Protein AF-A0A3N0AVN0-F1 (afdb_monomer_lite)

Foldseek 3Di:
DLPPDDPVVSVVVVVVVVVQLVVVVVVPDDSVVSVVVVPDPVVVVVVVVVPDPPPDPPVVVVVVDDPPVVVCCVVVVCVVVVVVVVVVVVVVVVVVVVLVVVVVVLVVQLVVLQVQQVVLQVVLVVCVVVVNNVSSVVSNVSSVVSNVVSVVSNVVSVVVVVVVVVVVVVVVCVVCVVVVVVVVVVVVVVVVVVVVVVD

pLDDT: mean 74.61, std 12.41, range [43.47, 94.25]

Radius of gyration: 42.69 Å; chains: 1; bounding box: 80×57×121 Å

Organism: NCBI:txid498718

Structure (mmCIF, N/CA/C/O backbone):
data_AF-A0A3N0AVN0-F1
#
_entry.id   AF-A0A3N0AVN0-F1
#
loop_
_atom_site.group_PDB
_atom_site.id
_atom_site.type_symbol
_atom_site.label_atom_id
_atom_site.label_alt_id
_atom_site.label_comp_id
_atom_site.label_asym_id
_atom_site.label_entity_id
_atom_site.label_seq_id
_atom_site.pdbx_PDB_ins_code
_atom_site.Cartn_x
_atom_site.Cartn_y
_atom_site.Cartn_z
_atom_site.occupancy
_atom_site.B_iso_or_equiv
_atom_site.auth_seq_id
_atom_site.auth_comp_id
_atom_site.auth_asym_id
_atom_site.auth_atom_id
_atom_site.pdbx_PDB_model_num
ATOM 1 N N . MET A 1 1 ? -39.684 -0.924 52.940 1.00 48.47 1 MET A N 1
ATOM 2 C CA . MET A 1 1 ? -38.531 -0.001 52.808 1.00 48.47 1 MET A CA 1
ATOM 3 C C . MET A 1 1 ? -37.379 -0.275 53.785 1.00 48.47 1 MET A C 1
ATOM 5 O O . MET A 1 1 ? -36.293 0.220 53.539 1.00 48.47 1 MET A O 1
ATOM 9 N N . LEU A 1 2 ? -37.529 -1.126 54.809 1.00 48.00 2 LEU A N 1
ATOM 10 C CA . LEU A 1 2 ? -36.445 -1.420 55.766 1.00 48.00 2 LEU A CA 1
ATOM 11 C C . LEU A 1 2 ? -35.328 -2.330 55.217 1.00 48.00 2 LEU A C 1
ATOM 13 O O . LEU A 1 2 ? -34.242 -2.363 55.779 1.00 48.00 2 LEU A O 1
ATOM 17 N N . ALA A 1 3 ? -35.564 -3.046 54.107 1.00 56.12 3 ALA A N 1
ATOM 18 C CA . ALA A 1 3 ? -34.631 -4.022 53.527 1.00 56.12 3 ALA A CA 1
ATOM 19 C C . ALA A 1 3 ? -33.276 -3.438 53.080 1.00 56.12 3 ALA A C 1
ATOM 21 O O . ALA A 1 3 ? -32.316 -4.193 52.964 1.00 56.12 3 ALA A O 1
ATOM 22 N N . CYS A 1 4 ? -33.201 -2.125 52.849 1.00 55.91 4 CYS A N 1
ATOM 23 C CA . CYS A 1 4 ? -32.006 -1.446 52.345 1.00 55.91 4 CYS A CA 1
ATOM 24 C C . CYS A 1 4 ? -31.070 -0.909 53.442 1.00 55.91 4 CYS A C 1
ATOM 26 O O . CYS A 1 4 ? -29.988 -0.441 53.099 1.00 55.91 4 CYS A O 1
ATOM 28 N N . LEU A 1 5 ? -31.455 -0.967 54.726 1.00 56.00 5 LEU A N 1
ATOM 29 C CA . LEU A 1 5 ? -30.580 -0.585 55.839 1.00 56.00 5 LEU A CA 1
ATOM 30 C C . LEU A 1 5 ? -29.792 -1.799 56.376 1.00 56.00 5 LEU A C 1
ATOM 32 O O . LEU A 1 5 ? -30.350 -2.910 56.405 1.00 56.00 5 LEU A O 1
ATOM 36 N N . PRO A 1 6 ? -28.531 -1.594 56.826 1.00 70.50 6 PRO A N 1
ATOM 37 C CA . PRO A 1 6 ? -27.751 -2.590 57.561 1.00 70.50 6 PRO A CA 1
ATOM 38 C C . PRO A 1 6 ? -28.564 -3.207 58.704 1.00 70.50 6 PRO A C 1
ATOM 40 O O . PRO A 1 6 ? -29.423 -2.546 59.290 1.00 70.50 6 PRO A O 1
ATOM 43 N N . LYS A 1 7 ? -28.320 -4.489 58.999 1.00 68.12 7 LYS A N 1
ATOM 44 C CA . LYS A 1 7 ? -29.133 -5.260 59.956 1.00 68.12 7 LYS A CA 1
ATOM 45 C C . LYS A 1 7 ? -29.177 -4.610 61.344 1.00 68.12 7 LYS A C 1
ATOM 47 O O . LYS A 1 7 ? -30.246 -4.591 61.944 1.00 68.12 7 LYS A O 1
ATOM 52 N N . ASP A 1 8 ? -28.067 -4.016 61.772 1.00 69.94 8 ASP A N 1
ATOM 53 C CA . ASP A 1 8 ? -27.919 -3.418 63.102 1.00 69.94 8 ASP A CA 1
ATOM 54 C C . ASP A 1 8 ? -28.805 -2.174 63.275 1.00 69.94 8 ASP A C 1
ATOM 56 O O . ASP A 1 8 ? -29.601 -2.103 64.206 1.00 69.94 8 ASP A O 1
ATOM 60 N N . ALA A 1 9 ? -28.794 -1.257 62.301 1.00 67.50 9 ALA A N 1
ATOM 61 C CA . ALA A 1 9 ? -29.621 -0.044 62.330 1.00 67.50 9 ALA A CA 1
ATOM 62 C C . ALA A 1 9 ? -31.134 -0.341 62.283 1.00 67.50 9 ALA A C 1
ATOM 64 O O . ALA A 1 9 ? -31.958 0.438 62.763 1.00 67.50 9 ALA A O 1
ATOM 65 N N . ARG A 1 10 ? -31.522 -1.481 61.695 1.00 71.25 10 ARG A N 1
ATOM 66 C CA . ARG A 1 10 ? -32.923 -1.916 61.658 1.00 71.25 10 ARG A CA 1
ATOM 67 C C . ARG A 1 10 ? -33.399 -2.421 63.012 1.00 71.25 10 ARG A C 1
ATOM 69 O O . ARG A 1 10 ? -34.539 -2.149 63.365 1.00 71.25 10 ARG A O 1
ATOM 76 N N . ALA A 1 11 ? -32.556 -3.169 63.720 1.00 73.19 11 ALA A N 1
ATOM 77 C CA . ALA A 1 11 ? -32.891 -3.676 65.043 1.00 73.19 11 ALA A CA 1
ATOM 78 C C . ALA A 1 11 ? -33.109 -2.511 66.014 1.00 73.19 11 ALA A C 1
ATOM 80 O O . ALA A 1 11 ? -34.144 -2.459 66.660 1.00 73.19 11 ALA A O 1
ATOM 81 N N . GLU A 1 12 ? -32.209 -1.526 66.005 1.00 76.44 12 GLU A N 1
ATOM 82 C CA . GLU A 1 12 ? -32.321 -0.321 66.835 1.00 76.44 12 GLU A CA 1
ATOM 83 C C . GLU A 1 12 ? -33.603 0.476 66.546 1.00 76.44 12 GLU A C 1
ATOM 85 O O . GLU A 1 12 ? -34.335 0.832 67.464 1.00 76.44 12 GLU A O 1
ATOM 90 N N . SER A 1 13 ? -33.932 0.680 65.264 1.00 72.94 13 SER A N 1
ATOM 91 C CA . SER A 1 13 ? -35.163 1.387 64.880 1.00 72.94 13 SER A CA 1
ATOM 92 C C . SER A 1 13 ? -36.422 0.649 65.343 1.00 72.94 13 SER A C 1
ATOM 94 O O . SER A 1 13 ? -37.373 1.278 65.788 1.00 72.94 13 SER A O 1
ATOM 96 N N . LEU A 1 14 ? -36.446 -0.685 65.232 1.00 77.50 14 LEU A N 1
ATOM 97 C CA . LEU A 1 14 ? -37.584 -1.492 65.678 1.00 77.50 14 LEU A CA 1
ATOM 98 C C . LEU A 1 14 ? -37.746 -1.448 67.198 1.00 77.50 14 LEU A C 1
ATOM 100 O O . LEU A 1 14 ? -38.874 -1.329 67.664 1.00 77.50 14 LEU A O 1
ATOM 104 N N . THR A 1 15 ? -36.644 -1.498 67.949 1.00 80.12 15 THR A N 1
ATOM 105 C CA . THR A 1 15 ? -36.670 -1.374 69.411 1.00 80.12 15 THR A CA 1
ATOM 106 C C . THR A 1 15 ? -37.217 -0.015 69.842 1.00 80.12 15 THR A C 1
ATOM 108 O O . THR A 1 15 ? -38.088 0.034 70.699 1.00 80.12 15 THR A O 1
ATOM 111 N N . PHE A 1 16 ? -36.786 1.071 69.194 1.00 79.88 16 PHE A N 1
ATOM 112 C CA . PHE A 1 16 ? -37.272 2.420 69.499 1.00 79.88 16 PHE A CA 1
ATOM 113 C C . PHE A 1 16 ? -38.786 2.574 69.274 1.00 79.88 16 PHE A C 1
ATOM 115 O O . PHE A 1 16 ? -39.487 3.146 70.103 1.00 79.88 16 PHE A O 1
ATOM 122 N N . TYR A 1 17 ? -39.317 2.037 68.169 1.00 77.31 17 TYR A N 1
ATOM 123 C CA . TYR A 1 17 ? -40.764 2.069 67.929 1.00 77.31 17 TYR A CA 1
ATOM 124 C C . TYR A 1 17 ? -41.544 1.155 68.878 1.00 77.31 17 TYR A C 1
ATOM 126 O O . TYR A 1 17 ? -42.673 1.492 69.213 1.00 77.31 17 TYR A O 1
ATOM 134 N N . ALA A 1 18 ? -40.965 0.032 69.310 1.00 79.88 18 ALA A N 1
ATOM 135 C CA . ALA A 1 18 ? -41.587 -0.842 70.302 1.00 79.88 18 ALA A CA 1
ATOM 136 C C . ALA A 1 18 ? -41.697 -0.146 71.668 1.00 79.88 18 ALA A C 1
ATOM 138 O O . ALA A 1 18 ? -42.781 -0.118 72.233 1.00 79.88 18 ALA A O 1
ATOM 139 N N . GLU A 1 19 ? -40.629 0.510 72.129 1.00 79.00 19 GLU A N 1
ATOM 140 C CA . GLU A 1 19 ? -40.623 1.283 73.382 1.00 79.00 19 GLU A CA 1
ATOM 141 C C . GLU A 1 19 ? -41.657 2.422 73.343 1.00 79.00 19 GLU A C 1
ATOM 143 O O . GLU A 1 19 ? -42.451 2.581 74.259 1.00 79.00 19 GLU A O 1
ATOM 148 N N . MET A 1 20 ? -41.769 3.132 72.213 1.00 80.31 20 MET A N 1
ATOM 149 C CA . MET A 1 20 ? -42.798 4.165 72.027 1.00 80.31 20 MET A CA 1
ATOM 150 C C . MET A 1 20 ? -44.246 3.642 72.017 1.00 80.31 20 MET A C 1
ATOM 152 O O . MET A 1 20 ? -45.172 4.418 72.284 1.00 80.31 20 MET A O 1
ATOM 156 N N . ILE A 1 21 ? -44.467 2.394 71.597 1.00 77.06 21 ILE A N 1
ATOM 157 C CA . ILE A 1 21 ? -45.785 1.745 71.649 1.00 77.06 21 ILE A CA 1
ATOM 158 C C . ILE A 1 21 ? -46.073 1.329 73.090 1.00 77.06 21 ILE A C 1
ATOM 160 O O . ILE A 1 21 ? -47.158 1.622 73.587 1.00 77.06 21 ILE A O 1
ATOM 164 N N . ASP A 1 22 ? -45.091 0.730 73.761 1.00 78.75 22 ASP A N 1
ATOM 165 C CA . ASP A 1 22 ? -45.195 0.298 75.153 1.00 78.75 22 ASP A CA 1
ATOM 166 C C . ASP A 1 22 ? -45.482 1.482 76.092 1.00 78.75 22 ASP A C 1
ATOM 168 O O . ASP A 1 22 ? -46.409 1.389 76.894 1.00 78.75 22 ASP A O 1
ATOM 172 N N . ASP A 1 23 ? -44.815 2.629 75.912 1.00 80.25 23 ASP A N 1
ATOM 173 C CA . ASP A 1 23 ? -45.085 3.861 76.674 1.00 80.25 23 ASP A CA 1
ATOM 174 C C . ASP A 1 23 ? -46.559 4.304 76.554 1.00 80.25 23 ASP A C 1
ATOM 176 O O . ASP A 1 23 ? -47.193 4.724 77.521 1.00 80.25 23 ASP A O 1
ATOM 180 N N . ARG A 1 24 ? -47.148 4.183 75.355 1.00 71.38 24 ARG A N 1
ATOM 181 C CA . ARG A 1 24 ? -48.553 4.561 75.105 1.00 71.38 24 ARG A CA 1
ATOM 182 C C . ARG A 1 24 ? -49.544 3.553 75.677 1.00 71.38 24 ARG A C 1
ATOM 184 O O . ARG A 1 24 ? -50.651 3.935 76.061 1.00 71.38 24 ARG A O 1
ATOM 191 N N . ILE A 1 25 ? -49.163 2.279 75.718 1.00 75.25 25 ILE A N 1
ATOM 192 C CA . ILE A 1 25 ? -49.943 1.231 76.379 1.00 75.25 25 ILE A CA 1
ATOM 193 C C . ILE A 1 25 ? -49.915 1.442 77.898 1.00 75.25 25 ILE A C 1
ATOM 195 O O . ILE A 1 25 ? -50.948 1.290 78.555 1.00 75.25 25 ILE A O 1
ATOM 199 N N . GLU A 1 26 ? -48.772 1.851 78.453 1.00 77.12 26 GLU A N 1
ATOM 200 C CA . GLU A 1 26 ? -48.616 2.169 79.878 1.00 77.12 26 GLU A CA 1
ATOM 201 C C . GLU A 1 26 ? -49.443 3.403 80.294 1.00 77.12 26 GLU A C 1
ATOM 203 O O . GLU A 1 26 ? -50.043 3.406 81.371 1.00 77.12 26 GLU A O 1
ATOM 208 N N . ASP A 1 27 ? -49.611 4.376 79.392 1.00 72.44 27 ASP A N 1
ATOM 209 C CA . ASP A 1 27 ? -50.530 5.519 79.539 1.00 72.44 27 ASP A CA 1
ATOM 210 C C . ASP A 1 27 ? -52.032 5.149 79.414 1.00 72.44 27 ASP A C 1
ATOM 212 O O . ASP A 1 27 ? -52.911 6.009 79.547 1.00 72.44 27 ASP A O 1
ATOM 216 N N . GLY A 1 28 ? -52.356 3.867 79.201 1.00 65.94 28 GLY A N 1
ATOM 217 C CA . GLY A 1 28 ? -53.720 3.329 79.229 1.00 65.94 28 GLY A CA 1
ATOM 218 C C . GLY A 1 28 ? -54.421 3.222 77.871 1.00 65.94 28 GLY A C 1
ATOM 219 O O . GLY A 1 28 ? -55.635 2.998 77.847 1.00 65.94 28 GLY A O 1
ATOM 220 N N . MET A 1 29 ? -53.700 3.369 76.753 1.00 66.31 29 MET A N 1
ATOM 221 C CA . MET A 1 29 ? -54.240 3.107 75.410 1.00 66.31 29 MET A CA 1
ATOM 222 C C . MET A 1 29 ? -54.144 1.620 75.060 1.00 66.31 29 MET A C 1
ATOM 224 O O . MET A 1 29 ? -53.222 0.919 75.472 1.00 66.31 29 MET A O 1
ATOM 228 N N . THR A 1 30 ? -55.093 1.111 74.277 1.00 70.06 30 THR A N 1
ATOM 229 C CA . THR A 1 30 ? -54.980 -0.257 73.755 1.00 70.06 30 THR A CA 1
ATOM 230 C C . THR A 1 30 ? -53.924 -0.316 72.646 1.00 70.06 30 THR A C 1
ATOM 232 O O . THR A 1 30 ? -53.717 0.663 71.933 1.00 70.06 30 THR A O 1
ATOM 235 N N . GLU A 1 31 ? -53.239 -1.454 72.483 1.00 65.94 31 GLU A N 1
ATOM 236 C CA . GLU A 1 31 ? -52.172 -1.627 71.475 1.00 65.94 31 GLU A CA 1
ATOM 237 C C . GLU A 1 31 ? -52.639 -1.229 70.062 1.00 65.94 31 GLU A C 1
ATOM 239 O O . GLU A 1 31 ? -51.907 -0.586 69.314 1.00 65.94 31 GLU A O 1
ATOM 244 N N . GLU A 1 32 ? -53.891 -1.543 69.719 1.00 65.81 32 GLU A N 1
ATOM 245 C CA . GLU A 1 32 ? -54.485 -1.222 68.419 1.00 65.81 32 GLU A CA 1
ATOM 246 C C . GLU A 1 32 ? -54.664 0.296 68.217 1.00 65.81 32 GLU A C 1
ATOM 248 O O . GLU A 1 32 ? -54.352 0.818 67.146 1.00 65.81 32 GLU A O 1
ATOM 253 N N . GLU A 1 33 ? -55.059 1.030 69.261 1.00 63.19 33 GLU A N 1
ATOM 254 C CA . GLU A 1 33 ? -55.159 2.497 69.238 1.00 63.19 33 GLU A CA 1
ATOM 255 C C . GLU A 1 33 ? -53.780 3.173 69.257 1.00 63.19 33 GLU A C 1
ATOM 257 O O . GLU A 1 33 ? -53.583 4.190 68.590 1.00 63.19 33 GLU A O 1
ATOM 262 N N . ALA A 1 34 ? -52.801 2.604 69.969 1.00 65.19 34 ALA A N 1
ATOM 263 C CA . ALA A 1 34 ? -51.430 3.114 70.005 1.00 65.19 34 ALA A CA 1
ATOM 264 C C . ALA A 1 34 ? -50.735 2.989 68.637 1.00 65.19 34 ALA A C 1
ATOM 266 O O . ALA A 1 34 ? -50.023 3.905 68.210 1.00 65.19 34 ALA A O 1
ATOM 267 N N . VAL A 1 35 ? -50.977 1.886 67.920 1.00 66.94 35 VAL A N 1
ATOM 268 C CA . VAL A 1 35 ? -50.471 1.663 66.558 1.00 66.94 35 VAL A CA 1
ATOM 269 C C . VAL A 1 35 ? -51.162 2.581 65.544 1.00 66.94 35 VAL A C 1
ATOM 271 O O . VAL A 1 35 ? -50.489 3.106 64.653 1.00 66.94 35 VAL A O 1
ATOM 274 N N . ASP A 1 36 ? -52.466 2.835 65.688 1.00 68.56 36 ASP A N 1
ATOM 275 C CA . ASP A 1 36 ? -53.195 3.769 64.815 1.00 68.56 36 ASP A CA 1
ATOM 276 C C . ASP A 1 36 ? -52.768 5.232 65.053 1.00 68.56 36 ASP A C 1
ATOM 278 O O . ASP A 1 36 ? -52.557 5.993 64.104 1.00 68.56 36 ASP A O 1
ATOM 282 N N . ALA A 1 37 ? -52.508 5.605 66.313 1.00 62.66 37 ALA A N 1
ATOM 283 C CA . ALA A 1 37 ? -52.024 6.933 66.699 1.00 62.66 37 ALA A CA 1
ATOM 284 C C . ALA A 1 37 ? -50.608 7.252 66.184 1.00 62.66 37 ALA A C 1
ATOM 286 O O . ALA A 1 37 ? -50.278 8.422 65.972 1.00 62.66 37 ALA A O 1
ATOM 287 N N . LEU A 1 38 ? -49.767 6.236 65.951 1.00 61.62 38 LEU A N 1
ATOM 288 C CA . LEU A 1 38 ? -48.457 6.400 65.303 1.00 61.62 38 LEU A CA 1
ATOM 289 C C . LEU A 1 38 ? -48.573 6.695 63.798 1.00 61.62 38 LEU A C 1
ATOM 291 O O . LEU A 1 38 ? -47.604 7.153 63.183 1.00 61.62 38 LEU A O 1
ATOM 295 N N . GLY A 1 39 ? -49.763 6.501 63.221 1.00 59.72 39 GLY A N 1
ATOM 296 C CA . GLY A 1 39 ? -50.067 6.755 61.822 1.00 59.72 39 GLY A CA 1
ATOM 297 C C . GLY A 1 39 ? -49.414 5.745 60.878 1.00 59.72 39 GLY A C 1
ATOM 298 O O . GLY A 1 39 ? -48.420 5.083 61.181 1.00 59.72 39 GLY A O 1
ATOM 299 N N . SER A 1 40 ? -49.958 5.622 59.663 1.00 58.97 40 SER A N 1
ATOM 300 C CA . SER A 1 40 ? -49.316 4.763 58.668 1.00 58.97 40 SER A CA 1
ATOM 301 C C . SER A 1 40 ? -47.919 5.312 58.321 1.00 58.97 40 SER A C 1
ATOM 303 O O . SER A 1 40 ? -47.752 6.524 58.142 1.00 58.97 40 SER A O 1
ATOM 305 N N . PRO A 1 41 ? -46.905 4.451 58.123 1.00 55.03 41 PRO A N 1
ATOM 306 C CA . PRO A 1 41 ? -45.563 4.892 57.737 1.00 55.03 41 PRO A CA 1
ATOM 307 C C . PRO A 1 41 ? -45.551 5.640 56.392 1.00 55.03 41 PRO A C 1
ATOM 309 O O . PRO A 1 41 ? -44.597 6.354 56.088 1.00 55.03 41 PRO A O 1
ATOM 312 N N . GLY A 1 42 ? -46.613 5.493 55.586 1.00 54.41 42 GLY A N 1
ATOM 313 C CA . GLY A 1 42 ? -46.849 6.297 54.389 1.00 54.41 42 GLY A CA 1
ATOM 314 C C . GLY A 1 42 ? -47.177 7.758 54.709 1.00 54.41 42 GLY A C 1
ATOM 315 O O . GLY A 1 42 ? -46.596 8.643 54.090 1.00 54.41 42 GLY A O 1
ATOM 316 N N . MET A 1 43 ? -48.015 8.004 55.718 1.00 54.94 43 MET A N 1
ATOM 317 C CA . MET A 1 43 ? -48.397 9.351 56.163 1.00 54.94 43 MET A CA 1
ATOM 318 C C . MET A 1 43 ? -47.254 10.064 56.893 1.00 54.94 43 MET A C 1
ATOM 320 O O . MET A 1 43 ? -47.044 11.251 56.674 1.00 54.94 43 MET A O 1
ATOM 324 N N . ALA A 1 44 ? -46.459 9.348 57.696 1.00 55.78 44 ALA A N 1
ATOM 325 C CA . ALA A 1 44 ? -45.266 9.917 58.334 1.00 55.78 44 ALA A CA 1
ATOM 326 C C . ALA A 1 44 ? -44.195 10.307 57.298 1.00 55.78 44 ALA A C 1
ATOM 328 O O . ALA A 1 44 ? -43.578 11.367 57.394 1.00 55.78 44 ALA A O 1
ATOM 329 N N . ALA A 1 45 ? -44.004 9.482 56.263 1.00 56.75 45 ALA A N 1
ATOM 330 C CA . ALA A 1 45 ? -43.109 9.812 55.159 1.00 56.75 45 ALA A CA 1
ATOM 331 C C . ALA A 1 45 ? -43.614 11.016 54.345 1.00 56.75 45 ALA A C 1
ATOM 333 O O . ALA A 1 45 ? -42.801 11.823 53.901 1.00 56.75 45 ALA A O 1
ATOM 334 N N . GLU A 1 46 ? -44.929 11.143 54.159 1.00 57.22 46 GLU A N 1
ATOM 335 C CA . GLU A 1 46 ? -45.559 12.263 53.454 1.00 57.22 46 GLU A CA 1
ATOM 336 C C . GLU A 1 46 ? -45.488 13.567 54.265 1.00 57.22 46 GLU A C 1
ATOM 338 O O . GLU A 1 46 ? -45.091 14.590 53.716 1.00 57.22 46 GLU A O 1
ATOM 343 N N . ALA A 1 47 ? -45.710 13.514 55.582 1.00 59.97 47 ALA A N 1
ATOM 344 C CA . ALA A 1 47 ? -45.560 14.655 56.487 1.00 59.97 47 ALA A CA 1
ATOM 345 C C . ALA A 1 47 ? -44.106 15.160 56.566 1.00 59.97 47 ALA A C 1
ATOM 347 O O . ALA A 1 47 ? -43.863 16.356 56.442 1.00 59.97 47 ALA A O 1
ATOM 348 N N . ILE A 1 48 ? -43.117 14.259 56.658 1.00 60.50 48 ILE A N 1
ATOM 349 C CA . ILE A 1 48 ? -41.684 14.620 56.614 1.00 60.50 48 ILE A CA 1
ATOM 350 C C . ILE A 1 48 ? -41.292 15.199 55.238 1.00 60.50 48 ILE A C 1
ATOM 352 O O . ILE A 1 48 ? -40.392 16.035 55.137 1.00 60.50 48 ILE A O 1
ATOM 356 N N . LEU A 1 49 ? -41.954 14.764 54.160 1.00 55.75 49 LEU A N 1
ATOM 357 C CA . LEU A 1 49 ? -41.753 15.291 52.803 1.00 55.75 49 LEU A CA 1
ATOM 358 C C . LEU A 1 49 ? -42.421 16.655 52.563 1.00 55.75 49 LEU A C 1
ATOM 360 O O . LEU A 1 49 ? -42.011 17.362 51.629 1.00 55.75 49 LEU A O 1
ATOM 364 N N . ASP A 1 50 ? -43.429 17.005 53.357 1.00 58.72 50 ASP A N 1
ATOM 365 C CA . ASP A 1 50 ? -44.124 18.292 53.308 1.00 58.72 50 ASP A CA 1
ATOM 366 C C . ASP A 1 50 ? -43.518 19.334 54.262 1.00 58.72 50 ASP A C 1
ATOM 368 O O . ASP A 1 50 ? -43.504 20.513 53.912 1.00 58.72 50 ASP A O 1
ATOM 372 N N . ASP A 1 51 ? -42.896 18.914 55.370 1.00 59.91 51 ASP A N 1
ATOM 373 C CA . ASP A 1 51 ? -42.147 19.796 56.287 1.00 59.91 51 ASP A CA 1
ATOM 374 C C . ASP A 1 51 ? -40.750 20.199 55.770 1.00 59.91 51 ASP A C 1
ATOM 376 O O . ASP A 1 51 ? -40.072 21.054 56.348 1.00 59.91 51 ASP A O 1
ATOM 380 N N . LEU A 1 52 ? -40.290 19.614 54.658 1.00 50.66 52 LEU A N 1
ATOM 381 C CA . LEU A 1 52 ? -39.000 19.958 54.064 1.00 50.66 52 LEU A CA 1
ATOM 382 C C . LEU A 1 52 ? -39.142 21.222 53.189 1.00 50.66 52 LEU A C 1
ATOM 384 O O . LEU A 1 52 ? -39.923 21.207 52.230 1.00 50.66 52 LEU A O 1
ATOM 388 N N . PRO A 1 53 ? -38.382 22.310 53.454 1.00 47.03 53 PRO A N 1
ATOM 389 C CA . PRO A 1 53 ? -38.507 23.560 52.706 1.00 47.03 53 PRO A CA 1
ATOM 390 C C . PRO A 1 53 ? -38.337 23.299 51.207 1.00 47.03 53 PRO A C 1
ATOM 392 O O . PRO A 1 53 ? -37.556 22.437 50.813 1.00 47.03 53 PRO A O 1
ATOM 395 N N . ALA A 1 54 ? -39.081 24.042 50.378 1.00 52.50 54 ALA A N 1
ATOM 396 C CA . ALA A 1 54 ? -39.361 23.818 48.950 1.00 52.50 54 ALA A CA 1
ATOM 397 C C . ALA A 1 54 ? -38.152 23.809 47.972 1.00 52.50 54 ALA A C 1
ATOM 399 O O . ALA A 1 54 ? -38.283 24.131 46.790 1.00 52.50 54 ALA A O 1
ATOM 400 N N . VAL A 1 55 ? -36.968 23.403 48.419 1.00 46.66 55 VAL A N 1
ATOM 401 C CA . VAL A 1 55 ? -35.715 23.348 47.678 1.00 46.66 55 VAL A CA 1
ATOM 402 C C . VAL A 1 55 ? -35.056 21.984 47.945 1.00 46.66 55 VAL A C 1
ATOM 404 O O . VAL A 1 55 ? -34.651 21.737 49.073 1.00 46.66 55 VAL A O 1
ATOM 407 N N . PRO A 1 56 ? -34.861 21.080 46.962 1.00 50.75 56 PRO A N 1
ATOM 408 C CA . PRO A 1 56 ? -35.309 21.084 45.579 1.00 50.75 56 PRO A CA 1
ATOM 409 C C . PRO A 1 56 ? -35.967 19.736 45.205 1.00 50.75 56 PRO A C 1
ATOM 411 O O . PRO A 1 56 ? -35.297 18.773 44.808 1.00 50.75 56 PRO A O 1
ATOM 414 N N . ARG A 1 57 ? -37.309 19.698 45.170 1.00 46.75 57 ARG A N 1
ATOM 415 C CA . ARG A 1 57 ? -38.081 18.622 44.502 1.00 46.75 57 ARG A CA 1
ATOM 416 C C . ARG A 1 57 ? -37.648 18.425 43.028 1.00 46.75 57 ARG A C 1
ATOM 418 O O . ARG A 1 57 ? -37.870 17.362 42.453 1.00 46.75 57 ARG A O 1
ATOM 425 N N . ALA A 1 58 ? -36.953 19.403 42.435 1.00 47.84 58 ALA A N 1
ATOM 426 C CA . ALA A 1 58 ? -36.341 19.333 41.108 1.00 47.84 58 ALA A CA 1
ATOM 427 C C . ALA A 1 58 ? -35.114 18.399 41.007 1.00 47.84 58 ALA A C 1
ATOM 429 O O . ALA A 1 58 ? -34.902 17.805 39.953 1.00 47.84 58 ALA A O 1
ATOM 430 N N . VAL A 1 59 ? -34.327 18.222 42.076 1.00 46.97 59 VAL A N 1
ATOM 431 C CA . VAL A 1 59 ? -33.066 17.443 42.034 1.00 46.97 59 VAL A CA 1
ATOM 432 C C . VAL A 1 59 ? -33.280 15.985 42.454 1.00 46.97 59 VAL A C 1
ATOM 434 O O . VAL A 1 59 ? -32.580 15.081 42.002 1.00 46.97 59 VAL A O 1
ATOM 437 N N . VAL A 1 60 ? -34.304 15.708 43.264 1.00 46.72 60 VAL A N 1
ATOM 438 C CA . VAL A 1 60 ? -34.645 14.326 43.647 1.00 46.72 60 VAL A CA 1
ATOM 439 C C . VAL A 1 60 ? -35.507 13.649 42.568 1.00 46.72 60 VAL A C 1
ATOM 441 O O . VAL A 1 60 ? -35.342 12.458 42.288 1.00 46.72 60 VAL A O 1
ATOM 444 N N . LYS A 1 61 ? -36.357 14.406 41.855 1.00 43.47 61 LYS A N 1
ATOM 445 C CA . LYS A 1 61 ? -37.174 13.878 40.742 1.00 43.47 61 LYS A CA 1
ATOM 446 C C . LYS A 1 61 ? -36.345 13.548 39.488 1.00 43.47 61 LYS A C 1
ATOM 448 O O . LYS A 1 61 ? -36.759 12.696 38.700 1.00 43.47 61 LYS A O 1
ATOM 453 N N . THR A 1 62 ? -35.151 14.126 39.339 1.00 47.47 62 THR A N 1
ATOM 454 C CA . THR A 1 62 ? -34.186 13.785 38.274 1.00 47.47 62 THR A CA 1
ATOM 455 C C . THR A 1 62 ? -33.345 12.545 38.573 1.00 47.47 62 THR A C 1
ATOM 457 O O . THR A 1 62 ? -32.827 11.947 37.638 1.00 47.47 62 THR A O 1
ATOM 460 N N . ARG A 1 63 ? -33.253 12.076 39.828 1.00 48.50 63 ARG A N 1
ATOM 461 C CA . ARG A 1 63 ? -32.598 10.786 40.133 1.00 48.50 63 ARG A CA 1
ATOM 462 C C . ARG A 1 63 ? -33.490 9.571 39.868 1.00 48.50 63 ARG A C 1
ATOM 464 O O . ARG A 1 63 ? -32.977 8.494 39.581 1.00 48.50 63 ARG A O 1
ATOM 471 N N . ARG A 1 64 ? -34.819 9.721 39.961 1.00 49.06 64 ARG A N 1
ATOM 472 C CA . ARG A 1 64 ? -35.783 8.608 39.799 1.00 49.06 64 ARG A CA 1
ATOM 473 C C . ARG A 1 64 ? -36.269 8.418 38.357 1.00 49.06 64 ARG A C 1
ATOM 475 O O . ARG A 1 64 ? -36.716 7.333 37.995 1.00 49.06 64 ARG A O 1
ATOM 482 N N . LYS A 1 65 ? -36.144 9.447 37.518 1.00 50.81 65 LYS A N 1
ATOM 483 C CA . LYS A 1 65 ? -36.262 9.353 36.061 1.00 50.81 65 LYS A CA 1
ATOM 484 C C . LYS A 1 65 ? -34.812 9.362 35.567 1.00 50.81 65 LYS A C 1
ATOM 486 O O . LYS A 1 65 ? -34.173 10.393 35.543 1.00 50.81 65 LYS A O 1
ATOM 491 N N . SER A 1 66 ? -34.256 8.280 35.050 1.00 56.56 66 SER A N 1
ATOM 492 C CA . SER A 1 66 ? -34.836 7.758 33.833 1.00 56.56 66 SER A CA 1
ATOM 493 C C . SER A 1 66 ? -33.940 6.655 33.272 1.00 56.56 66 SER A C 1
ATOM 495 O O . SER A 1 66 ? -32.921 6.935 32.639 1.00 56.56 66 SER A O 1
ATOM 497 N N . ARG A 1 67 ? -34.359 5.390 33.423 1.00 59.09 67 ARG A N 1
ATOM 498 C CA . ARG A 1 67 ? -33.872 4.330 32.526 1.00 59.09 67 ARG A CA 1
ATOM 499 C C . ARG A 1 67 ? -33.998 4.803 31.080 1.00 59.09 67 ARG A C 1
ATOM 501 O O . ARG A 1 67 ? -33.055 4.641 30.335 1.00 59.09 67 ARG A O 1
ATOM 508 N N . ALA A 1 68 ? -35.087 5.480 30.714 1.00 69.62 68 ALA A N 1
ATOM 509 C CA . ALA A 1 68 ? -35.265 6.035 29.375 1.00 69.62 68 ALA A CA 1
ATOM 510 C C . ALA A 1 68 ? -34.217 7.098 28.982 1.00 69.62 68 ALA A C 1
ATOM 512 O O . ALA A 1 68 ? -33.908 7.179 27.812 1.00 69.62 68 ALA A O 1
ATOM 513 N N . LEU A 1 69 ? -33.640 7.867 29.912 1.00 70.00 69 LEU A N 1
ATOM 514 C CA . LEU A 1 69 ? -32.634 8.908 29.654 1.00 70.00 69 LEU A CA 1
ATOM 515 C C . LEU A 1 69 ? -31.252 8.276 29.574 1.00 70.00 69 LEU A C 1
ATOM 517 O O . LEU A 1 69 ? -30.443 8.677 28.757 1.00 70.00 69 LEU A O 1
ATOM 521 N N . MET A 1 70 ? -31.011 7.230 30.365 1.00 75.62 70 MET A N 1
ATOM 522 C CA . MET A 1 70 ? -29.846 6.366 30.205 1.00 75.62 70 MET A CA 1
ATOM 523 C C . MET A 1 70 ? -29.907 5.603 28.871 1.00 75.62 70 MET A C 1
ATOM 525 O O . MET A 1 70 ? -28.930 5.590 28.136 1.00 75.62 70 MET A O 1
ATOM 529 N N . TRP A 1 71 ? -31.065 5.043 28.504 1.00 79.19 71 TRP A N 1
ATOM 530 C CA . TRP A 1 71 ? -31.302 4.384 27.219 1.00 79.19 71 TRP A CA 1
ATOM 531 C C . TRP A 1 71 ? -31.238 5.371 26.055 1.00 79.19 71 TRP A C 1
ATOM 533 O O . TRP A 1 71 ? -30.614 5.042 25.058 1.00 79.19 71 TRP A O 1
ATOM 543 N N . THR A 1 72 ? -31.784 6.586 26.157 1.00 78.12 72 THR A N 1
ATOM 544 C CA . THR A 1 72 ? -31.607 7.594 25.102 1.00 78.12 72 THR A CA 1
ATOM 545 C C . THR A 1 72 ? -30.174 8.082 25.031 1.00 78.12 72 THR A C 1
ATOM 547 O O . THR A 1 72 ? -29.714 8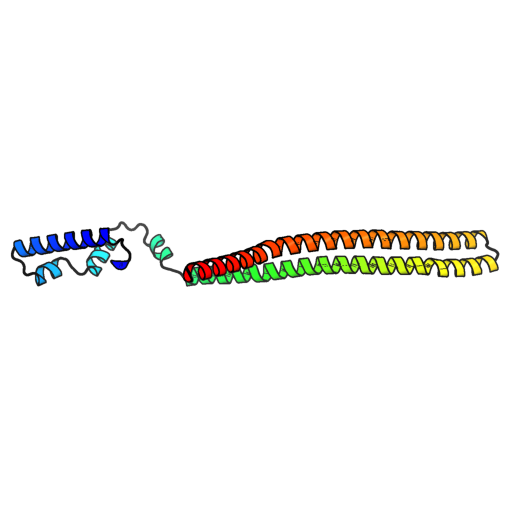.305 23.927 1.00 78.12 72 THR A O 1
ATOM 550 N N . LEU A 1 73 ? -29.431 8.197 26.133 1.00 78.06 73 LEU A N 1
ATOM 551 C CA . LEU A 1 73 ? -28.008 8.546 26.081 1.00 78.06 73 LEU A CA 1
ATOM 552 C C . LEU A 1 73 ? -27.171 7.417 25.461 1.00 78.06 73 LEU A C 1
ATOM 554 O O . LEU A 1 73 ? -26.231 7.691 24.724 1.00 78.06 73 LEU A O 1
ATOM 558 N N . ILE A 1 74 ? -27.538 6.154 25.698 1.00 79.94 74 ILE A N 1
ATOM 559 C CA . ILE A 1 74 ? -26.920 4.983 25.058 1.00 79.94 74 ILE A CA 1
ATOM 560 C C . ILE A 1 74 ? -27.290 4.912 23.576 1.00 79.94 74 ILE A C 1
ATOM 562 O O . ILE A 1 74 ? -26.420 4.652 22.755 1.00 79.94 74 ILE A O 1
ATOM 566 N N . ILE A 1 75 ? -28.551 5.155 23.215 1.00 80.38 75 ILE A N 1
ATOM 567 C CA . ILE A 1 75 ? -29.016 5.152 21.823 1.00 80.38 75 ILE A CA 1
ATOM 568 C C . ILE A 1 75 ? -28.408 6.334 21.078 1.00 80.38 75 ILE A C 1
ATOM 570 O O . ILE A 1 75 ? -27.854 6.137 20.012 1.00 80.38 75 ILE A O 1
ATOM 574 N N . LEU A 1 76 ? -28.447 7.540 21.639 1.00 77.44 76 LEU A N 1
ATOM 575 C CA . LEU A 1 76 ? -27.880 8.745 21.037 1.00 77.44 76 LEU A CA 1
ATOM 576 C C . LEU A 1 76 ? -26.352 8.667 20.981 1.00 77.44 76 LEU A C 1
ATOM 578 O O . LEU A 1 76 ? -25.756 9.028 19.973 1.00 77.44 76 LEU A O 1
ATOM 582 N N . GLY A 1 77 ? -25.727 8.112 22.020 1.00 77.19 77 GLY A N 1
ATOM 583 C CA . GLY A 1 77 ? -24.317 7.747 22.010 1.00 77.19 77 GLY A CA 1
ATOM 584 C C . GLY A 1 77 ? -24.027 6.765 20.880 1.00 77.19 77 GLY A C 1
ATOM 585 O O . GLY A 1 77 ? -23.193 7.049 20.035 1.00 77.19 77 GLY A O 1
ATOM 586 N N . SER A 1 78 ? -24.740 5.644 20.806 1.00 77.38 78 SER A N 1
ATOM 587 C CA . SER A 1 78 ? -24.565 4.615 19.772 1.00 77.38 78 SER A CA 1
ATOM 588 C C . SER A 1 78 ? -24.813 5.156 18.360 1.00 77.38 78 SER A C 1
ATOM 590 O O . SER A 1 78 ? -24.019 4.907 17.462 1.00 77.38 78 SER A O 1
ATOM 592 N N . VAL A 1 79 ? -25.839 5.987 18.169 1.00 83.81 79 VAL A N 1
ATOM 593 C CA . VAL A 1 79 ? -26.149 6.654 16.897 1.00 83.81 79 VAL A CA 1
ATOM 594 C C . VAL A 1 79 ? -25.032 7.603 16.468 1.00 83.81 79 VAL A C 1
ATOM 596 O O . VAL A 1 79 ? -24.879 7.817 15.275 1.00 83.81 79 VAL A O 1
ATOM 599 N N . VAL A 1 80 ? -24.227 8.139 17.390 1.00 86.94 80 VAL A N 1
ATOM 600 C CA . VAL A 1 80 ? -23.038 8.949 17.068 1.00 86.94 80 VAL A CA 1
ATOM 601 C C . VAL A 1 80 ? -21.782 8.082 16.912 1.00 86.94 80 VAL A C 1
ATOM 603 O O . VAL A 1 80 ? -20.990 8.300 15.998 1.00 86.94 80 VAL A O 1
ATOM 606 N N . TRP A 1 81 ? -21.599 7.063 17.753 1.00 86.44 81 TRP A N 1
ATOM 607 C CA . TRP A 1 81 ? -20.432 6.176 17.718 1.00 86.44 81 TRP A CA 1
ATOM 608 C C . TRP A 1 81 ? -20.426 5.260 16.495 1.00 86.44 81 TRP A C 1
ATOM 610 O O . TRP A 1 81 ? -19.368 5.039 15.917 1.00 86.44 81 TRP A O 1
ATOM 620 N N . VAL A 1 82 ? -21.581 4.749 16.067 1.00 87.50 82 VAL A N 1
ATOM 621 C CA . VAL A 1 82 ? -21.703 3.885 14.884 1.00 87.50 82 VAL A CA 1
ATOM 622 C C . VAL A 1 82 ? -21.225 4.591 13.606 1.00 87.50 82 VAL A C 1
ATOM 624 O O . VAL A 1 82 ? -20.311 4.066 12.972 1.00 87.50 82 VAL A O 1
ATOM 627 N N . PRO A 1 83 ? -21.733 5.777 13.215 1.00 90.62 83 PRO A N 1
ATOM 628 C CA . PRO A 1 83 ? -21.225 6.484 12.044 1.00 90.62 83 PRO A CA 1
ATOM 629 C C . PRO A 1 83 ? -19.783 6.955 12.236 1.00 90.62 83 PRO A C 1
ATOM 631 O O . PRO A 1 83 ? -19.041 6.978 11.260 1.00 90.62 83 PRO A O 1
ATOM 634 N N . LEU A 1 84 ? -19.346 7.266 13.463 1.00 89.38 84 LEU A N 1
ATOM 635 C CA . LEU A 1 84 ? -17.946 7.604 13.733 1.00 89.38 84 LEU A CA 1
ATOM 636 C C . LEU A 1 84 ? -17.013 6.412 13.470 1.00 89.38 84 LEU A C 1
ATOM 638 O O . LEU A 1 84 ? -15.978 6.570 12.824 1.00 89.38 84 LEU A O 1
ATOM 642 N N . LEU A 1 85 ? -17.392 5.211 13.915 1.00 90.38 85 LEU A N 1
ATOM 643 C CA . LEU A 1 85 ? -16.659 3.975 13.640 1.00 90.38 85 LEU A CA 1
ATOM 644 C C . LEU A 1 85 ? -16.685 3.624 12.151 1.00 90.38 85 LEU A C 1
ATOM 646 O O . LEU A 1 85 ? -15.661 3.220 11.606 1.00 90.38 85 LEU A O 1
ATOM 650 N N . ILE A 1 86 ? -17.822 3.817 11.479 1.00 90.69 86 ILE A N 1
ATOM 651 C CA . ILE A 1 86 ? -17.943 3.617 10.030 1.00 90.69 86 ILE A CA 1
ATOM 652 C C . ILE A 1 86 ? -17.039 4.600 9.275 1.00 90.69 86 ILE A C 1
ATOM 654 O O . ILE A 1 86 ? -16.290 4.188 8.393 1.00 90.69 86 ILE A O 1
ATOM 658 N N . ALA A 1 87 ? -17.049 5.883 9.641 1.00 93.00 87 ALA A N 1
ATOM 659 C CA . ALA A 1 87 ? -16.175 6.892 9.051 1.00 93.00 87 ALA A CA 1
ATOM 660 C C . ALA A 1 87 ? -14.698 6.545 9.276 1.00 93.00 87 ALA A C 1
ATOM 662 O O . ALA A 1 87 ? -13.907 6.576 8.335 1.00 93.00 87 ALA A O 1
ATOM 663 N N . PHE A 1 88 ? -14.331 6.131 10.492 1.00 88.62 88 PHE A N 1
ATOM 664 C CA . PHE A 1 88 ? -12.983 5.658 10.797 1.00 88.62 88 PHE A CA 1
ATOM 665 C C . PHE A 1 88 ? -12.591 4.439 9.947 1.00 88.62 88 PHE A C 1
ATOM 667 O O . PHE A 1 88 ? -11.483 4.392 9.412 1.00 88.62 88 PHE A O 1
ATOM 674 N N . ALA A 1 89 ? -13.504 3.484 9.755 1.00 89.94 89 ALA A N 1
ATOM 675 C CA . ALA A 1 89 ? -13.282 2.327 8.895 1.00 89.94 89 ALA A CA 1
ATOM 676 C C . ALA A 1 89 ? -13.078 2.733 7.426 1.00 89.94 89 ALA A C 1
ATOM 678 O O . ALA A 1 89 ? -12.163 2.221 6.782 1.00 89.94 89 ALA A O 1
ATOM 679 N N . PHE A 1 90 ? -13.856 3.686 6.905 1.00 94.25 90 PHE A N 1
ATOM 680 C CA . PHE A 1 90 ? -13.658 4.219 5.554 1.00 94.25 90 PHE A CA 1
ATOM 681 C C . PHE A 1 90 ? -12.329 4.953 5.400 1.00 94.25 90 PHE A C 1
ATOM 683 O O . PHE A 1 90 ? -11.663 4.788 4.381 1.00 94.25 90 PHE A O 1
ATOM 690 N N . VAL A 1 91 ? -11.906 5.724 6.404 1.00 91.06 91 VAL A N 1
ATOM 691 C CA . VAL A 1 91 ? -10.587 6.372 6.398 1.00 91.06 91 VAL A CA 1
ATOM 692 C C . VAL A 1 91 ? -9.480 5.319 6.375 1.00 91.06 91 VAL A C 1
ATOM 694 O O . VAL A 1 91 ? -8.581 5.398 5.538 1.00 91.06 91 VAL A O 1
ATOM 697 N N . ALA A 1 92 ? -9.564 4.296 7.228 1.00 83.69 92 ALA A N 1
ATOM 698 C CA . ALA A 1 92 ? -8.602 3.197 7.236 1.00 83.69 92 ALA A CA 1
ATOM 699 C C . ALA A 1 92 ? -8.575 2.445 5.892 1.00 83.69 92 ALA A C 1
ATOM 701 O O . ALA A 1 92 ? -7.497 2.159 5.368 1.00 83.69 92 ALA A O 1
ATOM 702 N N . LEU A 1 93 ? -9.746 2.180 5.302 1.00 87.69 93 LEU A N 1
ATOM 703 C CA . LEU A 1 93 ? -9.873 1.548 3.989 1.00 87.69 93 LEU A CA 1
ATOM 704 C C . LEU A 1 93 ? -9.289 2.425 2.876 1.00 87.69 93 LEU A C 1
ATOM 706 O O . LEU A 1 93 ? -8.600 1.908 2.003 1.00 87.69 93 LEU A O 1
ATOM 710 N N . SER A 1 94 ? -9.519 3.737 2.918 1.00 88.62 94 SER A N 1
ATOM 711 C CA . SER A 1 94 ? -8.968 4.700 1.961 1.00 88.62 94 SER A CA 1
ATOM 712 C C . SER A 1 94 ? -7.442 4.734 2.024 1.00 88.62 94 SER A C 1
ATOM 714 O O . SER A 1 94 ? -6.778 4.602 0.999 1.00 88.62 94 SER A O 1
ATOM 716 N N . VAL A 1 95 ? -6.864 4.798 3.227 1.00 81.44 95 VAL A N 1
ATOM 717 C CA . VAL A 1 95 ? -5.406 4.722 3.412 1.00 81.44 95 VAL A CA 1
ATOM 718 C C . VAL A 1 95 ? -4.858 3.400 2.875 1.00 81.44 95 VAL A C 1
ATOM 720 O O . VAL A 1 95 ? -3.856 3.393 2.160 1.00 81.44 95 VAL A O 1
ATOM 723 N N . TYR A 1 96 ? -5.526 2.283 3.167 1.00 79.56 96 TYR A N 1
ATOM 724 C CA . TYR A 1 96 ? -5.142 0.973 2.645 1.00 79.56 96 TYR A CA 1
ATOM 725 C C . TYR A 1 96 ? -5.200 0.923 1.112 1.00 79.56 96 TYR A C 1
ATOM 727 O O . TYR A 1 96 ? -4.241 0.482 0.477 1.00 79.56 96 TYR A O 1
ATOM 735 N N . ALA A 1 97 ? -6.279 1.426 0.510 1.00 84.31 97 ALA A N 1
ATOM 736 C CA . ALA A 1 97 ? -6.428 1.521 -0.936 1.00 84.31 97 ALA A CA 1
ATOM 737 C C . ALA A 1 97 ? -5.334 2.404 -1.557 1.00 84.31 97 ALA A C 1
ATOM 739 O O . ALA A 1 97 ? -4.698 1.980 -2.517 1.00 84.31 97 ALA A O 1
ATOM 740 N N . CYS A 1 98 ? -5.039 3.571 -0.977 1.00 80.62 98 CYS A N 1
ATOM 741 C CA . CYS A 1 98 ? -3.940 4.440 -1.406 1.00 80.62 98 CYS A CA 1
ATOM 742 C C . CYS A 1 98 ? -2.590 3.716 -1.385 1.00 80.62 98 CYS A C 1
ATOM 744 O O . CYS A 1 98 ? -1.831 3.826 -2.344 1.00 80.62 98 CYS A O 1
ATOM 746 N N . ILE A 1 99 ? -2.293 2.934 -0.341 1.00 78.19 99 ILE A N 1
ATOM 747 C CA . ILE A 1 99 ? -1.058 2.135 -0.276 1.00 78.19 99 ILE A CA 1
ATOM 748 C C . ILE A 1 99 ? -0.994 1.146 -1.446 1.00 78.19 99 ILE A C 1
ATOM 750 O O . ILE A 1 99 ? 0.033 1.062 -2.118 1.00 78.19 99 ILE A O 1
ATOM 754 N N . TRP A 1 100 ? -2.081 0.426 -1.727 1.00 81.88 100 TRP A N 1
ATOM 755 C CA . TRP A 1 100 ? -2.121 -0.518 -2.848 1.00 81.88 100 TRP A CA 1
ATOM 756 C C . TRP A 1 100 ? -2.041 0.157 -4.211 1.00 81.88 100 TRP A C 1
ATOM 758 O O . TRP A 1 100 ? -1.346 -0.350 -5.088 1.00 81.88 100 TRP A O 1
ATOM 768 N N . ILE A 1 101 ? -2.693 1.306 -4.385 1.00 85.06 101 ILE A N 1
ATOM 769 C CA . ILE A 1 101 ? -2.607 2.097 -5.615 1.00 85.06 101 ILE A CA 1
ATOM 770 C C . ILE A 1 101 ? -1.173 2.578 -5.825 1.00 85.06 101 ILE A C 1
ATOM 772 O O . ILE A 1 101 ? -0.661 2.457 -6.929 1.00 85.06 101 ILE A O 1
ATOM 776 N N . LEU A 1 102 ? -0.484 3.053 -4.785 1.00 78.00 102 LEU A N 1
ATOM 777 C CA . LEU A 1 102 ? 0.924 3.448 -4.888 1.00 78.00 102 LEU A CA 1
ATOM 778 C C . LEU A 1 102 ? 1.818 2.268 -5.285 1.00 78.00 102 LEU A C 1
ATOM 780 O O . LEU A 1 102 ? 2.679 2.420 -6.151 1.00 78.00 102 LEU A O 1
ATOM 784 N N . VAL A 1 103 ? 1.586 1.086 -4.705 1.00 78.19 103 VAL A N 1
ATOM 785 C CA . VAL A 1 103 ? 2.280 -0.148 -5.107 1.00 78.19 103 VAL A CA 1
ATOM 786 C C . VAL A 1 103 ? 1.987 -0.480 -6.573 1.00 78.19 103 VAL A C 1
ATOM 788 O O . VAL A 1 103 ? 2.919 -0.763 -7.322 1.00 78.19 103 VAL A O 1
ATOM 791 N N . ALA A 1 104 ? 0.729 -0.402 -7.010 1.00 83.44 104 ALA A N 1
ATOM 792 C CA . ALA A 1 104 ? 0.337 -0.659 -8.394 1.00 83.44 104 ALA A CA 1
ATOM 793 C C . ALA A 1 104 ? 0.963 0.352 -9.369 1.00 83.44 104 ALA A C 1
ATOM 795 O O . ALA A 1 104 ? 1.553 -0.055 -10.365 1.00 83.44 104 ALA A O 1
ATOM 796 N N . CYS A 1 105 ? 0.914 1.651 -9.061 1.00 83.25 105 CYS A N 1
ATOM 797 C CA . CYS A 1 105 ? 1.561 2.711 -9.835 1.00 83.25 105 CYS A CA 1
ATOM 798 C C . CYS A 1 105 ? 3.057 2.457 -9.980 1.00 83.25 105 CYS A C 1
ATOM 800 O O . CYS A 1 105 ? 3.608 2.596 -11.067 1.00 83.25 105 CYS A O 1
ATOM 802 N N . LEU A 1 106 ? 3.717 2.042 -8.902 1.00 81.00 106 LEU A N 1
ATOM 803 C CA . LEU A 1 106 ? 5.129 1.724 -8.962 1.00 81.00 106 LEU A CA 1
ATOM 804 C C . LEU A 1 106 ? 5.417 0.489 -9.821 1.00 81.00 106 LEU A C 1
ATOM 806 O O . LEU A 1 106 ? 6.372 0.506 -10.591 1.00 81.00 106 LEU A O 1
ATOM 810 N N . TRP A 1 107 ? 4.593 -0.556 -9.742 1.00 81.25 107 TRP A N 1
ATOM 811 C CA . TRP A 1 107 ? 4.703 -1.699 -10.649 1.00 81.25 107 TRP A CA 1
ATOM 812 C C . TRP A 1 107 ? 4.505 -1.289 -12.110 1.00 81.25 107 TRP A C 1
ATOM 814 O O . TRP A 1 107 ? 5.277 -1.719 -12.963 1.00 81.25 107 TRP A O 1
ATOM 824 N N . ILE A 1 108 ? 3.536 -0.417 -12.397 1.00 87.25 108 ILE A N 1
ATOM 825 C CA . ILE A 1 108 ? 3.307 0.129 -13.741 1.00 87.25 108 ILE A CA 1
ATOM 826 C C . ILE A 1 108 ? 4.539 0.904 -14.220 1.00 87.25 108 ILE A C 1
ATOM 828 O O . ILE A 1 108 ? 5.007 0.667 -15.331 1.00 87.25 108 ILE A O 1
ATOM 832 N N . VAL A 1 109 ? 5.103 1.780 -13.384 1.00 83.31 109 VAL A N 1
ATOM 833 C CA . VAL A 1 109 ? 6.326 2.532 -13.707 1.00 83.31 109 VAL A CA 1
ATOM 834 C C . VAL A 1 109 ? 7.510 1.589 -13.919 1.00 83.31 109 VAL A C 1
ATOM 836 O O . VAL A 1 109 ? 8.252 1.755 -14.881 1.00 83.31 109 VAL A O 1
ATOM 839 N N . ALA A 1 110 ? 7.677 0.572 -13.074 1.00 81.38 110 ALA A N 1
ATOM 840 C CA . ALA A 1 110 ? 8.741 -0.413 -13.221 1.00 81.38 110 ALA A CA 1
ATOM 841 C C . ALA A 1 110 ? 8.618 -1.179 -14.546 1.00 81.38 110 ALA A C 1
ATOM 843 O O . ALA A 1 110 ? 9.601 -1.299 -15.272 1.00 81.38 110 ALA A O 1
ATOM 844 N N . VAL A 1 111 ? 7.414 -1.639 -14.901 1.00 84.56 111 VAL A N 1
ATOM 845 C CA . VAL A 1 111 ? 7.157 -2.301 -16.189 1.00 84.56 111 VAL A CA 1
ATOM 846 C C . VAL A 1 111 ? 7.413 -1.346 -17.352 1.00 84.56 111 VAL A C 1
ATOM 848 O O . VAL A 1 111 ? 8.097 -1.728 -18.297 1.00 84.56 111 VAL A O 1
ATOM 851 N N . ALA A 1 112 ? 6.939 -0.101 -17.277 1.00 85.50 112 ALA A N 1
ATOM 852 C CA . ALA A 1 112 ? 7.174 0.901 -18.313 1.00 85.50 112 ALA A CA 1
ATOM 853 C C . ALA A 1 112 ? 8.674 1.158 -18.530 1.00 85.50 112 ALA A C 1
ATOM 855 O O . ALA A 1 112 ? 9.129 1.213 -19.668 1.00 85.50 112 ALA A O 1
ATOM 856 N N . LEU A 1 113 ? 9.454 1.240 -17.451 1.00 84.12 113 LEU A N 1
ATOM 857 C CA . LEU A 1 113 ? 10.905 1.414 -17.507 1.00 84.12 113 LEU A CA 1
ATOM 858 C C . LEU A 1 113 ? 11.636 0.172 -18.036 1.00 84.12 113 LEU A C 1
ATOM 860 O O . LEU A 1 113 ? 12.613 0.305 -18.768 1.00 84.12 113 LEU A O 1
ATOM 864 N N . ILE A 1 114 ? 11.154 -1.034 -17.724 1.00 81.38 114 ILE A N 1
ATOM 865 C CA . ILE A 1 114 ? 11.690 -2.278 -18.298 1.00 81.38 114 ILE A CA 1
ATOM 866 C C . ILE A 1 114 ? 11.397 -2.348 -19.799 1.00 81.38 114 ILE A C 1
ATOM 868 O O . ILE A 1 114 ? 12.269 -2.756 -20.559 1.00 81.38 114 ILE A O 1
ATOM 872 N N . VAL A 1 115 ? 10.204 -1.931 -20.235 1.00 85.81 115 VAL A N 1
ATOM 873 C CA . VAL A 1 115 ? 9.805 -1.878 -21.653 1.00 85.81 115 VAL A CA 1
ATOM 874 C C . VAL A 1 115 ? 10.512 -0.741 -22.404 1.00 85.81 115 VAL A C 1
ATOM 876 O O . VAL A 1 115 ? 10.746 -0.856 -23.608 1.00 85.81 115 VAL A O 1
ATOM 879 N N . ALA A 1 116 ? 10.931 0.319 -21.709 1.00 86.31 116 ALA A N 1
ATOM 880 C CA . ALA A 1 116 ? 11.719 1.396 -22.302 1.00 86.31 116 ALA A CA 1
ATOM 881 C C . ALA A 1 116 ? 13.068 0.904 -22.854 1.00 86.31 116 ALA A C 1
ATOM 883 O O . ALA A 1 116 ? 13.544 1.448 -23.844 1.00 86.31 116 ALA A O 1
ATOM 884 N N . LEU A 1 117 ? 13.661 -0.152 -22.285 1.00 85.75 117 LEU A N 1
ATOM 885 C CA . LEU A 1 117 ? 14.906 -0.734 -22.795 1.00 85.75 117 LEU A CA 1
ATOM 886 C C . LEU A 1 117 ? 14.754 -1.374 -24.192 1.00 85.75 117 LEU A C 1
ATOM 888 O O . LEU A 1 117 ? 15.455 -0.940 -25.103 1.00 85.75 117 LEU A O 1
ATOM 892 N N . PRO A 1 118 ? 13.864 -2.360 -24.432 1.00 88.38 118 PRO A N 1
ATOM 893 C CA . PRO A 1 118 ? 13.669 -2.917 -25.767 1.00 88.38 118 PRO A CA 1
ATOM 894 C C . PRO A 1 118 ? 13.131 -1.877 -26.757 1.00 88.38 118 PRO A C 1
ATOM 896 O O . PRO A 1 118 ? 13.541 -1.893 -27.915 1.00 88.38 118 PRO A O 1
ATOM 899 N N . ALA A 1 119 ? 12.277 -0.945 -26.317 1.00 88.12 119 ALA A N 1
ATOM 900 C CA . ALA A 1 119 ? 11.827 0.162 -27.162 1.00 88.12 119 ALA A CA 1
ATOM 901 C C . ALA A 1 119 ? 13.001 1.066 -27.586 1.00 88.12 119 ALA A C 1
ATOM 903 O O . ALA A 1 119 ? 13.167 1.329 -28.776 1.00 88.12 119 ALA A O 1
ATOM 904 N N . GLY A 1 120 ? 13.860 1.464 -26.643 1.00 87.44 120 GLY A N 1
ATOM 905 C CA . GLY A 1 120 ? 15.062 2.256 -26.908 1.00 87.44 120 GLY A CA 1
ATOM 906 C C . GLY A 1 120 ? 16.058 1.532 -27.815 1.00 87.44 120 GLY A C 1
ATOM 907 O O . GLY A 1 120 ? 16.616 2.144 -28.717 1.00 87.44 120 GLY A O 1
ATOM 908 N N . VAL A 1 121 ? 16.224 0.212 -27.664 1.00 88.44 121 VAL A N 1
ATOM 909 C CA . VAL A 1 121 ? 17.074 -0.604 -28.554 1.00 88.44 121 VAL A CA 1
ATOM 910 C C . VAL A 1 121 ? 16.517 -0.662 -29.981 1.00 88.44 121 VAL A C 1
ATOM 912 O O . VAL A 1 121 ? 17.283 -0.551 -30.937 1.00 88.44 121 VAL A O 1
ATOM 915 N N . LEU A 1 122 ? 15.198 -0.796 -30.151 1.00 91.50 122 LEU A N 1
ATOM 916 C CA . LEU A 1 122 ? 14.559 -0.782 -31.473 1.00 91.50 122 LEU A CA 1
ATOM 917 C C . LEU A 1 122 ? 14.693 0.585 -32.157 1.00 91.50 122 LEU A C 1
ATOM 919 O O . LEU A 1 122 ? 15.041 0.649 -33.338 1.00 91.50 122 LEU A O 1
ATOM 923 N N . ILE A 1 123 ? 14.460 1.670 -31.412 1.00 89.44 123 ILE A N 1
ATOM 924 C CA . ILE A 1 123 ? 14.621 3.045 -31.904 1.00 89.44 123 ILE A CA 1
ATOM 925 C C . ILE A 1 123 ? 16.089 3.311 -32.254 1.00 89.44 123 ILE A C 1
ATOM 927 O O . ILE A 1 123 ? 16.377 3.863 -33.317 1.00 89.44 123 ILE A O 1
ATOM 931 N N . ALA A 1 124 ? 17.023 2.856 -31.416 1.00 89.25 124 ALA A N 1
ATOM 932 C CA . ALA A 1 124 ? 18.453 2.969 -31.668 1.00 89.25 124 ALA A CA 1
ATOM 933 C C . ALA A 1 124 ? 18.879 2.212 -32.932 1.00 89.25 124 ALA A C 1
ATOM 935 O O . ALA A 1 124 ? 19.635 2.745 -33.743 1.00 89.25 124 ALA A O 1
ATOM 936 N N . PHE A 1 125 ? 18.361 1.000 -33.145 1.00 90.69 125 PHE A N 1
ATOM 937 C CA . PHE A 1 125 ? 18.625 0.222 -34.355 1.00 90.69 125 PHE A CA 1
ATOM 938 C C . PHE A 1 125 ? 18.147 0.954 -35.619 1.00 90.69 125 PHE A C 1
ATOM 940 O O . PHE A 1 125 ? 18.902 1.087 -36.584 1.00 90.69 125 PHE A O 1
ATOM 947 N N . TRP A 1 126 ? 16.929 1.499 -35.595 1.00 90.94 126 TRP A N 1
ATOM 948 C CA . TRP A 1 126 ? 16.396 2.313 -36.693 1.00 90.94 126 TRP A CA 1
ATOM 949 C C . TRP A 1 126 ? 17.210 3.593 -36.928 1.00 90.94 126 TRP A C 1
ATOM 951 O O . TRP A 1 126 ? 17.540 3.916 -38.069 1.00 90.94 126 TRP A O 1
ATOM 961 N N . GLY A 1 127 ? 17.587 4.299 -35.859 1.00 88.88 127 GLY A N 1
ATOM 962 C CA . GLY A 1 127 ? 18.424 5.498 -35.930 1.00 88.88 127 GLY A CA 1
ATOM 963 C C . GLY A 1 127 ? 19.817 5.227 -36.504 1.00 88.88 127 GLY A C 1
ATOM 964 O O . GLY A 1 127 ? 20.330 6.027 -37.288 1.00 88.88 127 GLY A O 1
ATOM 965 N N . ALA A 1 128 ? 20.399 4.069 -36.180 1.00 89.56 128 ALA A N 1
ATOM 966 C CA . ALA A 1 128 ? 21.669 3.624 -36.741 1.00 89.56 128 ALA A CA 1
ATOM 967 C C . ALA A 1 128 ? 21.553 3.317 -38.243 1.00 89.56 128 ALA A C 1
ATOM 969 O O . ALA A 1 128 ? 22.421 3.736 -39.009 1.00 89.56 128 ALA A O 1
ATOM 970 N N . MET A 1 129 ? 20.467 2.667 -38.687 1.00 91.12 129 MET A N 1
ATOM 971 C CA . MET A 1 129 ? 20.211 2.454 -40.121 1.00 91.12 129 MET A CA 1
ATOM 972 C C . MET A 1 129 ? 19.995 3.768 -40.884 1.00 91.12 129 MET A C 1
ATOM 974 O O . MET A 1 129 ? 20.394 3.875 -42.040 1.00 91.12 129 MET A O 1
ATOM 978 N N . ALA A 1 130 ? 19.425 4.785 -40.234 1.00 90.44 130 ALA A N 1
ATOM 979 C CA . ALA A 1 130 ? 19.281 6.131 -40.788 1.00 90.44 130 ALA A CA 1
ATOM 980 C C . ALA A 1 130 ? 20.596 6.947 -40.795 1.00 90.44 130 ALA A C 1
ATOM 982 O O . ALA A 1 130 ? 20.597 8.102 -41.216 1.00 90.44 130 ALA A O 1
ATOM 983 N N . GLY A 1 131 ? 21.713 6.375 -40.323 1.00 90.25 131 GLY A N 1
ATOM 984 C CA . GLY A 1 131 ? 23.032 7.017 -40.289 1.00 90.25 131 GLY A CA 1
ATOM 985 C C . GLY A 1 131 ? 23.267 7.950 -39.096 1.00 90.25 131 GLY A C 1
ATOM 986 O O . GLY A 1 131 ? 24.320 8.581 -39.012 1.00 90.25 131 GLY A O 1
ATOM 987 N N . ASN A 1 132 ? 22.329 8.035 -38.146 1.00 91.81 132 ASN A N 1
ATOM 988 C CA . ASN A 1 132 ? 22.428 8.918 -36.985 1.00 91.81 132 ASN A CA 1
ATOM 989 C C . ASN A 1 132 ? 22.911 8.154 -35.740 1.00 91.81 132 ASN A C 1
ATOM 991 O O . ASN A 1 132 ? 22.153 7.838 -34.821 1.00 91.81 132 ASN A O 1
ATOM 995 N N . ILE A 1 133 ? 24.209 7.841 -35.726 1.00 89.38 133 ILE A N 1
ATOM 996 C CA . ILE A 1 133 ? 24.859 7.072 -34.652 1.00 89.38 133 ILE A CA 1
ATOM 997 C C . ILE A 1 133 ? 24.772 7.763 -33.273 1.00 89.38 133 ILE A C 1
ATOM 999 O O . ILE A 1 133 ? 24.485 7.064 -32.299 1.00 89.38 133 ILE A O 1
ATOM 1003 N N . PRO A 1 134 ? 24.954 9.097 -33.134 1.00 91.38 134 PRO A N 1
ATOM 1004 C CA . PRO A 1 134 ? 24.805 9.766 -31.838 1.00 91.38 134 PRO A CA 1
ATOM 1005 C C . PRO A 1 134 ? 23.398 9.620 -31.248 1.00 91.38 134 PRO A C 1
ATOM 1007 O O . PRO A 1 134 ? 23.259 9.369 -30.053 1.00 91.38 134 PRO A O 1
ATOM 1010 N N . PHE A 1 135 ? 22.363 9.722 -32.090 1.00 87.19 135 PHE A N 1
ATOM 1011 C CA . PHE A 1 135 ? 20.974 9.510 -31.681 1.00 87.19 135 PHE A CA 1
ATOM 1012 C C . PHE A 1 135 ? 20.739 8.069 -31.209 1.00 87.19 135 PHE A C 1
ATOM 1014 O O . PHE A 1 135 ? 20.166 7.852 -30.143 1.00 87.19 135 PHE A O 1
ATOM 1021 N N . ALA A 1 136 ? 21.257 7.085 -31.950 1.00 88.50 136 ALA A N 1
ATOM 1022 C CA . ALA A 1 136 ? 21.145 5.679 -31.575 1.00 88.50 136 ALA A CA 1
ATOM 1023 C C . ALA A 1 136 ? 21.807 5.367 -30.221 1.00 88.50 136 ALA A C 1
ATOM 1025 O O . ALA A 1 136 ? 21.245 4.643 -29.398 1.00 88.50 136 ALA A O 1
ATOM 1026 N N . LEU A 1 137 ? 22.987 5.936 -29.965 1.00 89.12 137 LEU A N 1
ATOM 1027 C CA . LEU A 1 137 ? 23.708 5.726 -28.709 1.00 89.12 137 LEU A CA 1
ATOM 1028 C C . LEU A 1 137 ? 23.000 6.395 -27.518 1.00 89.12 137 LEU A C 1
ATOM 1030 O O . LEU A 1 137 ? 22.960 5.823 -26.426 1.00 89.12 137 LEU A O 1
ATOM 1034 N N . ALA A 1 138 ? 22.419 7.580 -27.732 1.00 89.38 138 ALA A N 1
ATOM 1035 C CA . ALA A 1 138 ? 21.657 8.299 -26.714 1.00 89.38 138 ALA A CA 1
ATOM 1036 C C . ALA A 1 138 ? 20.401 7.523 -26.280 1.00 89.38 138 ALA A C 1
ATOM 1038 O O . ALA A 1 138 ? 20.173 7.363 -25.081 1.00 89.38 138 ALA A O 1
ATOM 1039 N N . GLU A 1 139 ? 19.634 6.981 -27.229 1.00 87.25 139 GLU A N 1
ATOM 1040 C CA . GLU A 1 139 ? 18.419 6.197 -26.949 1.00 87.25 139 GLU A CA 1
ATOM 1041 C C . GLU A 1 139 ? 18.724 4.862 -26.251 1.00 87.25 139 GLU A C 1
ATOM 1043 O O . GLU A 1 139 ? 18.057 4.487 -25.283 1.00 87.25 139 GLU A O 1
ATOM 1048 N N . ALA A 1 140 ? 19.794 4.171 -26.659 1.00 85.69 140 ALA A N 1
ATOM 1049 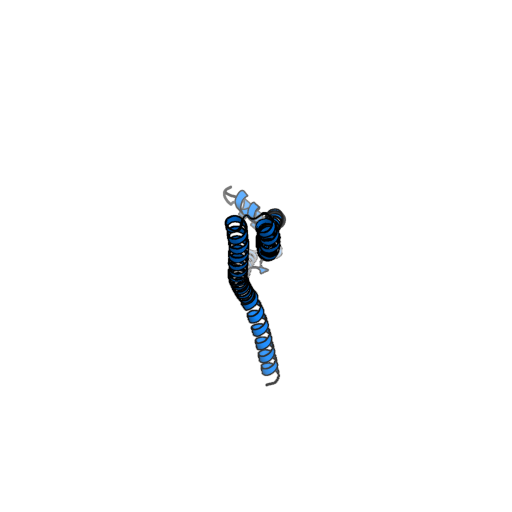C CA . ALA A 1 140 ? 20.247 2.963 -25.969 1.00 85.69 140 ALA A CA 1
ATOM 1050 C C . ALA A 1 140 ? 20.665 3.253 -24.512 1.00 85.69 140 ALA A C 1
ATOM 1052 O O . ALA A 1 140 ? 20.323 2.496 -23.597 1.00 85.69 140 ALA A O 1
ATOM 1053 N N . GLY A 1 141 ? 21.365 4.370 -24.280 1.00 87.25 141 GLY A N 1
ATOM 1054 C CA . GLY A 1 141 ? 21.743 4.826 -22.940 1.00 87.25 141 GLY A CA 1
ATOM 1055 C C . GLY A 1 141 ? 20.537 5.216 -22.079 1.00 87.25 141 GLY A C 1
ATOM 1056 O O . GLY A 1 141 ? 20.469 4.829 -20.911 1.00 87.25 141 GLY A O 1
ATOM 1057 N N . ALA A 1 142 ? 19.561 5.921 -22.656 1.00 86.75 142 ALA A N 1
ATOM 1058 C CA . ALA A 1 142 ? 18.323 6.302 -21.980 1.00 86.75 142 ALA A CA 1
ATOM 1059 C C . ALA A 1 142 ? 17.493 5.074 -21.569 1.00 86.75 142 ALA A C 1
ATOM 1061 O O . ALA A 1 142 ? 17.032 5.000 -20.426 1.00 86.75 142 ALA A O 1
ATOM 1062 N N . GLY A 1 143 ? 17.373 4.076 -22.452 1.00 86.25 143 GLY A N 1
ATOM 1063 C CA . GLY A 1 143 ? 16.708 2.807 -22.151 1.00 86.25 143 GLY A CA 1
ATOM 1064 C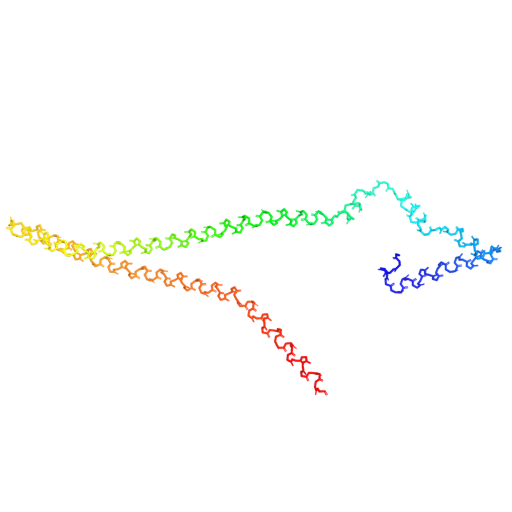 C . GLY A 1 143 ? 17.381 2.038 -21.006 1.00 86.25 143 GLY A C 1
ATOM 1065 O O . GLY A 1 143 ? 16.700 1.550 -20.102 1.00 86.25 143 GLY A O 1
ATOM 1066 N N . LEU A 1 144 ? 18.720 1.978 -20.989 1.00 88.25 144 LEU A N 1
ATOM 1067 C CA . LEU A 1 144 ? 19.480 1.313 -19.922 1.00 88.25 144 LEU A CA 1
ATOM 1068 C C . LEU A 1 144 ? 19.366 2.047 -18.581 1.00 88.25 144 LEU A C 1
ATOM 1070 O O . LEU A 1 144 ? 19.166 1.415 -17.541 1.00 88.25 144 LEU A O 1
ATOM 1074 N N . PHE A 1 145 ? 19.453 3.377 -18.601 1.00 87.75 145 PHE A N 1
ATOM 1075 C CA . PHE A 1 145 ? 19.271 4.201 -17.409 1.00 87.75 145 PHE A CA 1
ATOM 1076 C C . PHE A 1 145 ? 17.852 4.059 -16.841 1.00 87.75 145 PHE A C 1
ATOM 1078 O O . PHE A 1 145 ? 17.685 3.874 -15.634 1.00 87.75 145 PHE A O 1
ATOM 1085 N N . GLY A 1 146 ? 16.840 4.063 -17.714 1.00 85.31 146 GLY A N 1
ATOM 1086 C CA . GLY A 1 146 ? 15.449 3.817 -17.345 1.00 85.31 146 GLY A CA 1
ATOM 1087 C C . GLY A 1 146 ? 15.267 2.459 -16.668 1.00 85.31 146 GLY A C 1
ATOM 1088 O O . GLY A 1 146 ? 14.727 2.394 -15.562 1.00 85.31 146 GLY A O 1
ATOM 1089 N N . ALA A 1 147 ? 15.795 1.387 -17.263 1.00 82.88 147 ALA A N 1
ATOM 1090 C CA . ALA A 1 147 ? 15.741 0.047 -16.679 1.00 82.88 147 ALA A CA 1
ATOM 1091 C C . ALA A 1 147 ? 16.431 -0.028 -15.303 1.00 82.88 147 ALA A C 1
ATOM 1093 O O . ALA A 1 147 ? 15.876 -0.605 -14.364 1.00 82.88 147 ALA A O 1
ATOM 1094 N N . GLY A 1 148 ? 17.603 0.601 -15.149 1.00 83.75 148 GLY A N 1
ATOM 1095 C CA . GLY A 1 148 ? 18.310 0.679 -13.867 1.00 83.75 148 GLY A CA 1
ATOM 1096 C C . GLY A 1 148 ? 17.499 1.398 -12.783 1.00 83.75 148 GLY A C 1
ATOM 1097 O O . GLY A 1 148 ? 17.385 0.905 -11.657 1.00 83.75 148 GLY A O 1
ATOM 1098 N N . LEU A 1 149 ? 16.868 2.522 -13.134 1.00 84.31 149 LEU A N 1
ATOM 1099 C CA . LEU A 1 149 ? 15.999 3.267 -12.221 1.00 84.31 149 LEU A CA 1
ATOM 1100 C C . LEU A 1 149 ? 14.748 2.460 -11.838 1.00 84.31 149 LEU A C 1
ATOM 1102 O O . LEU A 1 149 ? 14.344 2.460 -10.673 1.00 84.31 149 LEU A O 1
ATOM 1106 N N . GLY A 1 150 ? 14.171 1.720 -12.789 1.00 81.75 150 GLY A N 1
ATOM 1107 C CA . GLY A 1 150 ? 13.017 0.850 -12.552 1.00 81.75 150 GLY A CA 1
ATOM 1108 C C . GLY A 1 150 ? 13.306 -0.223 -11.504 1.00 81.75 150 GLY A C 1
ATOM 1109 O O . GLY A 1 150 ? 12.520 -0.403 -10.571 1.00 81.75 150 GLY A O 1
ATOM 1110 N N . ILE A 1 151 ? 14.471 -0.870 -11.589 1.00 81.06 151 ILE A N 1
ATOM 1111 C CA . ILE A 1 151 ? 14.909 -1.879 -10.612 1.00 81.06 151 ILE A CA 1
ATOM 1112 C C . ILE A 1 151 ? 15.096 -1.257 -9.217 1.00 81.06 151 ILE A C 1
ATOM 1114 O O . ILE A 1 151 ? 14.649 -1.831 -8.219 1.00 81.06 151 ILE A O 1
ATOM 1118 N N . ALA A 1 152 ? 15.699 -0.067 -9.127 1.00 82.56 152 ALA A N 1
ATOM 1119 C CA . ALA A 1 152 ? 15.869 0.632 -7.851 1.00 82.56 152 ALA A CA 1
ATOM 1120 C C . ALA A 1 152 ? 14.518 0.970 -7.189 1.00 82.56 152 ALA A C 1
ATOM 1122 O O . ALA A 1 152 ? 14.343 0.762 -5.984 1.00 82.56 152 ALA A O 1
ATOM 1123 N N . MET A 1 153 ? 13.531 1.413 -7.975 1.00 80.31 153 MET A N 1
ATOM 1124 C CA . MET A 1 153 ? 12.187 1.743 -7.483 1.00 80.31 153 MET A CA 1
ATOM 1125 C C . MET A 1 153 ? 11.445 0.528 -6.913 1.00 80.31 153 MET A C 1
ATOM 1127 O O . MET A 1 153 ? 10.787 0.635 -5.870 1.00 80.31 153 MET A O 1
ATOM 1131 N N . VAL A 1 154 ? 11.592 -0.643 -7.543 1.00 74.12 154 VAL A N 1
ATOM 1132 C CA . VAL A 1 154 ? 11.059 -1.913 -7.019 1.00 74.12 154 VAL A CA 1
ATOM 1133 C C . VAL A 1 154 ? 11.650 -2.213 -5.641 1.00 74.12 154 VAL A C 1
ATOM 1135 O O . VAL A 1 154 ? 10.918 -2.565 -4.713 1.00 74.12 154 VAL A O 1
ATOM 1138 N N . TYR A 1 155 ? 12.955 -2.008 -5.464 1.00 79.81 155 TYR A N 1
ATOM 1139 C CA . TYR A 1 155 ? 13.627 -2.274 -4.193 1.00 79.81 155 TYR A CA 1
ATOM 1140 C C . TYR A 1 155 ? 13.159 -1.338 -3.067 1.00 79.81 155 TYR A C 1
ATOM 1142 O O . TYR A 1 155 ? 12.861 -1.793 -1.956 1.00 79.81 155 TYR A O 1
ATOM 1150 N N . ILE A 1 156 ? 13.029 -0.040 -3.363 1.00 76.00 156 ILE A N 1
ATOM 1151 C CA . ILE A 1 156 ? 12.513 0.971 -2.422 1.00 76.00 156 ILE A CA 1
ATOM 1152 C C . ILE A 1 156 ? 11.099 0.600 -1.968 1.00 76.00 156 ILE A C 1
ATOM 1154 O O . ILE A 1 156 ? 10.764 0.688 -0.784 1.00 76.00 156 ILE A O 1
ATOM 1158 N N . SER A 1 157 ? 10.278 0.120 -2.891 1.00 74.38 157 SER A N 1
ATOM 1159 C CA . SER A 1 157 ? 8.880 -0.182 -2.597 1.00 74.38 157 SER A CA 1
ATOM 1160 C C . SER A 1 157 ? 8.713 -1.457 -1.796 1.00 74.38 157 SER A C 1
ATOM 1162 O O . SER A 1 157 ? 7.940 -1.478 -0.842 1.00 74.38 157 SER A O 1
ATOM 1164 N N . LEU A 1 158 ? 9.518 -2.484 -2.075 1.00 72.06 158 LEU A N 1
ATOM 1165 C CA . LEU A 1 158 ? 9.588 -3.670 -1.223 1.00 72.06 158 LEU A CA 1
ATOM 1166 C C . LEU A 1 158 ? 10.025 -3.313 0.206 1.00 72.06 158 LEU A C 1
ATOM 1168 O O . LEU A 1 158 ? 9.501 -3.881 1.170 1.00 72.06 158 LEU A O 1
ATOM 1172 N N . ALA A 1 159 ? 10.947 -2.360 0.372 1.00 77.06 159 ALA A N 1
ATOM 1173 C CA . ALA A 1 159 ? 11.352 -1.879 1.691 1.00 77.06 159 ALA A CA 1
ATOM 1174 C C . ALA A 1 159 ? 10.211 -1.135 2.410 1.00 77.06 159 ALA A C 1
ATOM 1176 O O . ALA A 1 159 ? 9.965 -1.390 3.594 1.00 77.06 159 ALA A O 1
ATOM 1177 N N . ALA A 1 160 ? 9.475 -0.272 1.703 1.00 72.88 160 ALA A N 1
ATOM 1178 C CA . ALA A 1 160 ? 8.321 0.442 2.248 1.00 72.88 160 ALA A CA 1
ATOM 1179 C C . ALA A 1 160 ? 7.196 -0.520 2.675 1.00 72.88 160 ALA A C 1
ATOM 1181 O O . ALA A 1 160 ? 6.707 -0.441 3.807 1.00 72.88 160 ALA A O 1
ATOM 1182 N N . THR A 1 161 ? 6.850 -1.498 1.830 1.00 74.38 161 THR A N 1
ATOM 1183 C CA . THR A 1 161 ? 5.835 -2.517 2.138 1.00 74.38 161 THR A CA 1
ATOM 1184 C C . THR A 1 161 ? 6.234 -3.366 3.344 1.00 74.38 161 THR A C 1
ATOM 1186 O O . THR A 1 161 ? 5.402 -3.619 4.215 1.00 74.38 161 THR A O 1
ATOM 1189 N N . LYS A 1 162 ? 7.508 -3.765 3.463 1.00 72.50 162 LYS A N 1
ATOM 1190 C CA . LYS A 1 162 ? 7.993 -4.527 4.629 1.00 72.50 162 LYS A CA 1
ATOM 1191 C C . LYS A 1 162 ? 7.882 -3.732 5.931 1.00 72.50 162 LYS A C 1
ATOM 1193 O O . LYS A 1 162 ? 7.466 -4.294 6.943 1.00 72.50 162 LYS A O 1
ATOM 1198 N N . ARG A 1 163 ? 8.211 -2.435 5.917 1.00 73.12 163 ARG A N 1
ATOM 1199 C CA . ARG A 1 163 ? 8.098 -1.573 7.108 1.00 73.12 163 ARG A CA 1
ATOM 1200 C C . ARG A 1 163 ? 6.646 -1.415 7.559 1.00 73.12 163 ARG A C 1
ATOM 1202 O O . ARG A 1 163 ? 6.363 -1.586 8.743 1.00 73.12 163 ARG A O 1
ATOM 1209 N N . LEU A 1 164 ? 5.728 -1.186 6.621 1.00 73.56 164 LEU A N 1
ATOM 1210 C CA . LEU A 1 164 ? 4.291 -1.117 6.905 1.00 73.56 164 LEU A CA 1
ATOM 1211 C C . LEU A 1 164 ? 3.736 -2.461 7.404 1.00 73.56 164 LEU A C 1
ATOM 1213 O O . LEU A 1 164 ? 2.991 -2.498 8.384 1.00 73.56 164 LEU A O 1
ATOM 1217 N N . ALA A 1 165 ? 4.148 -3.578 6.800 1.00 72.44 165 ALA A N 1
ATOM 1218 C CA . ALA A 1 165 ? 3.738 -4.911 7.234 1.00 72.44 165 ALA A CA 1
ATOM 1219 C C . ALA A 1 165 ? 4.225 -5.229 8.660 1.00 72.44 165 ALA A C 1
ATOM 1221 O O . ALA A 1 165 ? 3.450 -5.752 9.464 1.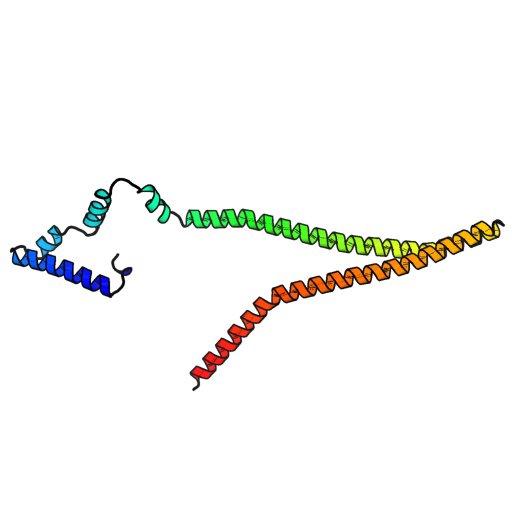00 72.44 165 ALA A O 1
ATOM 1222 N N . CYS A 1 166 ? 5.464 -4.875 9.013 1.00 71.19 166 CYS A N 1
ATOM 1223 C CA . CYS A 1 166 ? 5.978 -5.048 10.375 1.00 71.19 166 CYS A CA 1
ATOM 1224 C C . CYS A 1 166 ? 5.211 -4.201 11.393 1.00 71.19 166 CYS A C 1
ATOM 1226 O O . CYS A 1 166 ? 4.755 -4.747 12.398 1.00 71.19 166 CYS A O 1
ATOM 1228 N N . LEU A 1 167 ? 4.993 -2.916 11.097 1.00 75.50 167 LEU A N 1
ATOM 1229 C CA . LEU A 1 167 ? 4.214 -2.020 11.955 1.00 75.50 167 LEU A CA 1
ATOM 1230 C C . LEU A 1 167 ? 2.788 -2.545 12.172 1.00 75.50 167 LEU A C 1
ATOM 1232 O O . LEU A 1 167 ? 2.311 -2.577 13.306 1.00 75.50 167 LEU A O 1
ATOM 1236 N N . SER A 1 168 ? 2.140 -3.051 11.117 1.00 75.69 168 SER A N 1
ATOM 1237 C CA . SER A 1 168 ? 0.803 -3.650 11.222 1.00 75.69 168 SER A CA 1
ATOM 1238 C C . SER A 1 168 ? 0.785 -4.912 12.096 1.00 75.69 168 SER A C 1
ATOM 1240 O O . SER A 1 168 ? -0.101 -5.072 12.936 1.00 75.69 168 SER A O 1
ATOM 1242 N N . ARG A 1 169 ? 1.790 -5.794 11.967 1.00 69.62 169 ARG A N 1
ATOM 1243 C CA . ARG A 1 169 ? 1.914 -7.021 12.775 1.00 69.62 169 ARG A CA 1
ATOM 1244 C C . ARG A 1 169 ? 2.193 -6.718 14.238 1.00 69.62 169 ARG A C 1
ATOM 1246 O O . ARG A 1 169 ? 1.808 -7.494 15.112 1.00 69.62 169 ARG A O 1
ATOM 1253 N N . GLU A 1 170 ? 2.902 -5.634 14.509 1.00 74.06 170 GLU A N 1
ATOM 1254 C CA . GLU A 1 170 ? 3.216 -5.196 15.863 1.00 74.06 170 GLU A CA 1
ATOM 1255 C C . GLU A 1 170 ? 2.000 -4.560 16.540 1.00 74.06 170 GLU A C 1
ATOM 1257 O O . GLU A 1 170 ? 1.691 -4.891 17.686 1.00 74.06 170 GLU A O 1
ATOM 1262 N N . TRP A 1 171 ? 1.230 -3.765 15.797 1.00 74.50 171 TRP A N 1
ATOM 1263 C CA . TRP A 1 171 ? -0.078 -3.274 16.230 1.00 74.50 171 TRP A CA 1
ATOM 1264 C C . TRP A 1 171 ? -1.074 -4.409 16.494 1.00 74.50 171 TRP A C 1
ATOM 1266 O O . TRP A 1 171 ? -1.685 -4.451 17.560 1.00 74.50 171 TRP A O 1
ATOM 1276 N N . MET A 1 172 ? -1.187 -5.375 15.578 1.00 71.69 172 MET A N 1
ATOM 1277 C CA . MET A 1 172 ? -2.039 -6.560 15.745 1.00 71.69 172 MET A CA 1
ATOM 1278 C C . MET A 1 172 ? -1.655 -7.379 16.980 1.00 71.69 172 MET A C 1
ATOM 1280 O O . MET A 1 172 ? -2.528 -7.728 17.769 1.00 71.69 172 MET A O 1
ATOM 1284 N N . ARG A 1 173 ? -0.357 -7.641 17.201 1.00 69.56 173 ARG A N 1
ATOM 1285 C CA . ARG A 1 173 ? 0.114 -8.336 18.414 1.00 69.56 173 ARG A CA 1
ATOM 1286 C C . ARG A 1 173 ? -0.210 -7.562 19.686 1.00 69.56 173 ARG A C 1
ATOM 1288 O O . ARG A 1 173 ? -0.621 -8.171 20.671 1.00 69.56 173 ARG A O 1
ATOM 1295 N N . LYS A 1 174 ? -0.059 -6.235 19.680 1.00 70.94 174 LYS A N 1
ATOM 1296 C CA . LYS A 1 174 ? -0.426 -5.402 20.833 1.00 70.94 174 LYS A CA 1
ATOM 1297 C C . LYS A 1 174 ? -1.921 -5.453 21.119 1.00 70.94 174 LYS A C 1
ATOM 1299 O O . LYS A 1 174 ? -2.278 -5.567 22.285 1.00 70.94 174 LYS A O 1
ATOM 1304 N N . MET A 1 175 ? -2.770 -5.438 20.092 1.00 69.69 175 MET A N 1
ATOM 1305 C CA . MET A 1 175 ? -4.223 -5.521 20.262 1.00 69.69 175 MET A CA 1
ATOM 1306 C C . MET A 1 175 ? -4.703 -6.902 20.707 1.00 69.69 175 MET A C 1
ATOM 1308 O O . MET A 1 175 ? -5.660 -6.977 21.467 1.00 69.69 175 MET A O 1
ATOM 1312 N N . THR A 1 176 ? -4.055 -7.991 20.286 1.00 67.50 176 THR A N 1
ATOM 1313 C CA . THR A 1 176 ? -4.454 -9.351 20.688 1.00 67.50 176 THR A CA 1
ATOM 1314 C C . THR A 1 176 ? -3.838 -9.802 22.010 1.00 67.50 176 THR A C 1
ATOM 1316 O O . THR A 1 176 ? -4.407 -10.670 22.672 1.00 67.50 176 THR A O 1
ATOM 1319 N N . SER A 1 177 ? -2.725 -9.199 22.450 1.00 73.25 177 SER A N 1
ATOM 1320 C CA . SER A 1 177 ? -2.061 -9.580 23.706 1.00 73.25 177 SER A CA 1
ATOM 1321 C C . SER A 1 177 ? -2.947 -9.499 24.964 1.00 73.25 177 SER A C 1
ATOM 1323 O O . SER A 1 177 ? -2.857 -10.422 25.772 1.00 73.25 177 SER A O 1
ATOM 1325 N N . PRO A 1 178 ? -3.852 -8.512 25.145 1.00 76.12 178 PRO A N 1
ATOM 1326 C CA . PRO A 1 178 ? -4.743 -8.456 26.301 1.00 76.12 178 PRO A CA 1
ATOM 1327 C C . PRO A 1 178 ? -5.768 -9.593 26.280 1.00 76.12 178 PRO A C 1
ATOM 1329 O O . PRO A 1 178 ? -5.988 -10.243 27.298 1.00 76.12 178 PRO A O 1
ATOM 1332 N N . PHE A 1 179 ? -6.336 -9.892 25.106 1.00 68.56 179 PHE A N 1
ATOM 1333 C CA . PHE A 1 179 ? -7.341 -10.946 24.942 1.00 68.56 179 PHE A CA 1
ATOM 1334 C C . PHE A 1 179 ? -6.757 -12.346 25.156 1.00 68.56 179 PHE A C 1
ATOM 1336 O O . PHE A 1 179 ? -7.386 -13.194 25.789 1.00 68.56 179 PHE A O 1
ATOM 1343 N N . VAL A 1 180 ? -5.530 -12.586 24.682 1.00 69.50 180 VAL A N 1
ATOM 1344 C CA . VAL A 1 180 ? -4.826 -13.857 24.917 1.00 69.50 180 VAL A CA 1
ATOM 1345 C C . VAL A 1 180 ? -4.462 -14.010 26.398 1.00 69.50 180 VAL A C 1
ATOM 1347 O O . VAL A 1 180 ? -4.589 -15.103 26.951 1.00 69.50 180 VAL A O 1
ATOM 1350 N N . ARG A 1 181 ? -4.074 -12.917 27.069 1.00 68.88 181 ARG A N 1
ATOM 1351 C CA . ARG A 1 181 ? -3.727 -12.924 28.499 1.00 68.88 181 ARG A CA 1
ATOM 1352 C C . ARG A 1 181 ? -4.946 -13.169 29.395 1.00 68.88 181 ARG A C 1
ATOM 1354 O O . ARG A 1 181 ? -4.824 -13.895 30.377 1.00 68.88 181 ARG A O 1
ATOM 1361 N N . MET A 1 182 ? -6.116 -12.641 29.028 1.00 64.69 182 MET A N 1
ATOM 1362 C CA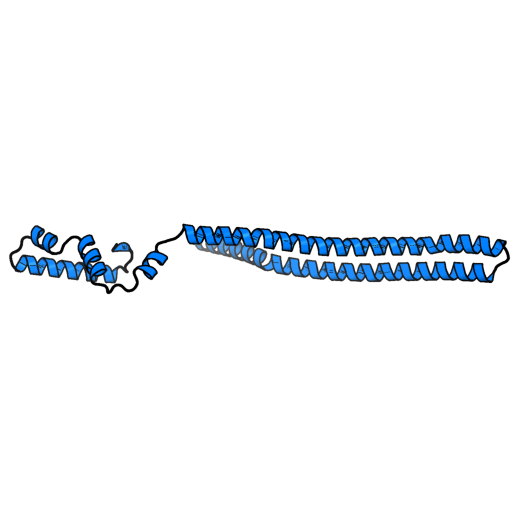 . MET A 1 182 ? -7.386 -12.909 29.721 1.00 64.69 182 MET A CA 1
ATOM 1363 C C . MET A 1 182 ? -7.781 -14.389 29.647 1.00 64.69 182 MET A C 1
ATOM 1365 O O . MET A 1 182 ? -8.006 -15.009 30.684 1.00 64.69 182 MET A O 1
ATOM 1369 N N . ARG A 1 183 ? -7.752 -14.985 28.446 1.00 65.88 183 ARG A N 1
ATOM 1370 C CA . ARG A 1 183 ? -8.111 -16.402 28.254 1.00 65.88 183 ARG A CA 1
ATOM 1371 C C . ARG A 1 183 ? -7.163 -17.355 29.000 1.00 65.88 183 ARG A C 1
ATOM 1373 O O . ARG A 1 183 ? -7.597 -18.389 29.500 1.00 65.88 183 ARG A O 1
ATOM 1380 N N . GLY A 1 184 ? -5.876 -17.009 29.096 1.00 69.94 184 GLY A N 1
ATOM 1381 C CA . GLY A 1 184 ? -4.904 -17.768 29.892 1.00 69.94 184 GLY A CA 1
ATOM 1382 C C . GLY A 1 184 ? -5.187 -17.712 31.398 1.00 69.94 184 GLY A C 1
ATOM 1383 O O . GLY A 1 184 ? -5.114 -18.737 32.071 1.00 69.94 184 GLY A O 1
ATOM 1384 N N . SER A 1 185 ? -5.572 -16.540 31.915 1.00 70.25 185 SER A N 1
ATOM 1385 C CA . SER A 1 185 ? -5.865 -16.356 33.342 1.00 70.25 185 SER A CA 1
ATOM 1386 C C . SER A 1 185 ? -7.139 -17.087 33.789 1.00 70.25 185 SER A C 1
ATOM 1388 O O . SER A 1 185 ? -7.170 -17.623 34.895 1.00 70.25 185 SER A O 1
ATOM 1390 N N . GLU A 1 186 ? -8.169 -17.155 32.938 1.00 74.69 186 GLU A N 1
ATOM 1391 C CA . GLU A 1 186 ? -9.376 -17.959 33.201 1.00 74.69 186 GLU A CA 1
ATOM 1392 C C . GLU A 1 186 ? -9.070 -19.466 33.232 1.00 74.69 186 GLU A C 1
ATOM 1394 O O . GLU A 1 186 ? -9.544 -20.179 34.118 1.00 74.69 186 GLU A O 1
ATOM 1399 N N . ALA A 1 187 ? -8.235 -19.954 32.308 1.00 73.38 187 ALA A N 1
ATOM 1400 C CA . ALA A 1 187 ? -7.869 -21.369 32.239 1.00 73.38 187 ALA A CA 1
ATOM 1401 C C . ALA A 1 187 ? -7.026 -21.834 33.445 1.00 73.38 187 ALA A C 1
ATOM 1403 O O . ALA A 1 187 ? -7.205 -22.957 33.926 1.00 73.38 187 ALA A O 1
ATOM 1404 N N . ASP A 1 188 ? -6.130 -20.984 33.956 1.00 76.44 188 ASP A N 1
ATOM 1405 C CA . ASP A 1 188 ? -5.355 -21.275 35.171 1.00 76.44 188 ASP A CA 1
ATOM 1406 C C . ASP A 1 188 ? -6.208 -21.203 36.444 1.00 76.44 188 ASP A C 1
ATOM 1408 O O . ASP A 1 188 ? -6.033 -22.023 37.350 1.00 76.44 188 ASP A O 1
ATOM 1412 N N . GLY A 1 189 ? -7.171 -20.276 36.504 1.00 78.00 189 GLY A N 1
ATOM 1413 C CA . GLY A 1 189 ? -8.145 -20.207 37.596 1.00 78.00 189 GLY A CA 1
ATOM 1414 C C . GLY A 1 189 ? -9.002 -21.473 37.693 1.00 78.00 189 GLY A C 1
ATOM 1415 O O . GLY A 1 189 ? -9.137 -22.048 38.776 1.00 78.00 189 GLY A O 1
ATOM 1416 N N . ALA A 1 190 ? -9.501 -21.969 36.557 1.00 78.31 190 ALA A N 1
ATOM 1417 C CA . ALA A 1 190 ? -10.294 -23.198 36.495 1.00 78.31 190 ALA A CA 1
ATOM 1418 C C . ALA A 1 190 ? -9.495 -24.443 36.932 1.00 78.31 190 ALA A C 1
ATOM 1420 O O . ALA A 1 190 ? -10.001 -25.270 37.692 1.00 78.31 190 ALA A O 1
ATOM 1421 N N . ARG A 1 191 ? -8.221 -24.558 36.523 1.00 78.25 191 ARG A N 1
ATOM 1422 C CA . ARG A 1 191 ? -7.340 -25.659 36.958 1.00 78.25 191 ARG A CA 1
ATOM 1423 C C . ARG A 1 191 ? -7.071 -25.646 38.460 1.00 78.25 191 ARG A C 1
ATOM 1425 O O . ARG A 1 191 ? -7.114 -26.701 39.087 1.00 78.25 191 ARG A O 1
ATOM 1432 N N . ARG A 1 192 ? -6.816 -24.471 39.044 1.00 77.88 192 ARG A N 1
ATOM 1433 C CA . ARG A 1 192 ? -6.589 -24.340 40.494 1.00 77.88 192 ARG A CA 1
ATOM 1434 C C . ARG A 1 192 ? -7.845 -24.663 41.300 1.00 77.88 192 ARG A C 1
ATOM 1436 O O . ARG A 1 192 ? -7.743 -25.351 42.309 1.00 77.88 192 ARG A O 1
ATOM 1443 N N . SER A 1 193 ? -9.015 -24.233 40.824 1.00 75.38 193 SER A N 1
ATOM 1444 C CA . SER A 1 193 ? -10.303 -24.577 41.438 1.00 75.38 193 SER A CA 1
ATOM 1445 C C . SER A 1 193 ? -10.570 -26.083 41.405 1.00 75.38 193 SER A C 1
ATOM 1447 O O . SER A 1 193 ? -11.024 -26.638 42.399 1.00 75.38 193 SER A O 1
ATOM 1449 N N . SER A 1 194 ? -10.268 -26.751 40.288 1.00 77.50 194 SER A N 1
ATOM 1450 C CA . SER A 1 194 ? -10.448 -28.201 40.168 1.00 77.50 194 SER A CA 1
ATOM 1451 C C . SER A 1 194 ? -9.487 -28.982 41.068 1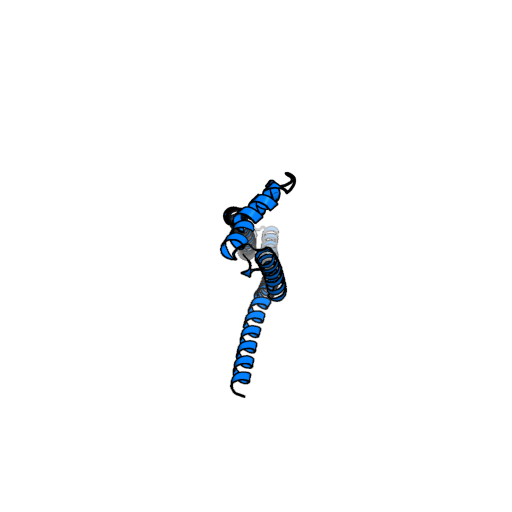.00 77.50 194 SER A C 1
ATOM 1453 O O . SER A 1 194 ? -9.899 -29.975 41.652 1.00 77.50 194 SER A O 1
ATOM 1455 N N . ALA A 1 195 ? -8.232 -28.538 41.199 1.00 78.19 195 ALA A N 1
ATOM 1456 C CA . ALA A 1 195 ? -7.241 -29.200 42.048 1.00 78.19 195 ALA A CA 1
ATOM 1457 C C . ALA A 1 195 ? -7.545 -29.045 43.549 1.00 78.19 195 ALA A C 1
ATOM 1459 O O . ALA A 1 195 ? -7.291 -29.964 44.321 1.00 78.19 195 ALA A O 1
ATOM 1460 N N . ALA A 1 196 ? -8.116 -27.906 43.956 1.00 73.25 196 ALA A N 1
ATOM 1461 C CA . ALA A 1 196 ? -8.518 -27.652 45.340 1.00 73.25 196 ALA A CA 1
ATOM 1462 C C . ALA A 1 196 ? -9.778 -28.427 45.766 1.00 73.25 196 ALA A C 1
ATOM 1464 O O . ALA A 1 196 ? -10.009 -28.588 46.955 1.00 73.25 196 ALA A O 1
ATOM 1465 N N . GLN A 1 197 ? -10.594 -28.893 44.816 1.00 70.06 197 GLN A N 1
ATOM 1466 C CA . GLN A 1 197 ? -11.817 -29.655 45.097 1.00 70.06 197 GLN A CA 1
ATOM 1467 C C . GLN A 1 197 ? -11.572 -31.172 45.188 1.00 70.06 197 GLN A C 1
ATOM 1469 O O . GLN A 1 197 ? -12.435 -31.910 45.653 1.00 70.06 197 GLN A O 1
ATOM 1474 N N . THR A 1 198 ? -10.406 -31.636 44.732 1.00 69.88 198 THR A N 1
ATOM 1475 C CA . THR A 1 198 ? -9.982 -33.047 44.769 1.00 69.88 198 THR A CA 1
ATOM 1476 C C . THR A 1 198 ? -9.014 -33.381 45.909 1.00 69.88 198 THR A C 1
ATOM 1478 O O . THR A 1 198 ? -8.595 -34.532 46.010 1.00 69.88 198 THR A O 1
ATOM 1481 N N . ALA A 1 199 ? -8.636 -32.393 46.724 1.00 55.16 199 ALA A N 1
ATOM 1482 C CA . ALA A 1 199 ? -7.793 -32.545 47.912 1.00 55.16 199 ALA A CA 1
ATOM 1483 C C . ALA A 1 199 ? -8.649 -32.426 49.178 1.00 55.16 199 ALA A C 1
ATOM 1485 O O . ALA A 1 199 ? -8.347 -33.156 50.147 1.00 55.16 199 ALA A O 1
#

Sequence (199 aa):
MLACLPKDARAESLTFYAEMIDDRIEDGMTEEEAVDALGSPGMAAEAILDDLPAVPRAVVKTRRKSRALMWTLIILGSVVWVPLLIAFAFVALSVYACIWILVACLWIVAVALIVALPAGVLIAFWGAMAGNIPFALAEAGAGLFGAGLGIAMVYISLAATKRLACLSREWMRKMTSPFVRMRGSEADGARRSSAAQTA

Secondary structure (DSSP, 8-state):
-GGGS-HHHHHHHHHHHHHHHHHHHHTT--HHHHHHHT--HHHHHHHHHHSS-SS-HHHHHHHH--HHHHHHHHHHHHHHHHHHHHHHHHHHHHHHHHHHHHHHHHHHHHHHHHHHHHHHHHHHHHHHHTT-HHHHHHHHHHHHHHHHHHHHHHHHHHHHHHHHHHHHHHHHHHHHHHHHHHHHHHHHHHHHHHHHH--